Protein AF-A0A7S0MFC6-F1 (afdb_monomer_lite)

InterPro domains:
  IPR000719 Protein kinase domain [PF00069] (2-152)
  IPR000719 Protein kinase domain [PS50011] (1-153)
  IPR000719 Protein kinase domain [SM00220] (2-153)
  IPR008271 Serine/threonine-protein kinase, active site [PS00108] (19-31)
  IPR010513 KEN domain [PF06479] (160-284)
  IPR010513 KEN domain [PS51392] (156-286)
  IPR011009 Protein kinase-like domain superfamily [SSF56112] (2-154)
  IPR038357 KEN domain superfamily [G3DSA:1.20.1440.180] (156-287)
  IPR045133 Serine/threonine-protein kinase/endoribonuclease IRE1/2-like [PTHR13954] (3-284)

Organism: NCBI:txid233186

Radius of gyration: 21.61 Å; chains: 1; bounding box: 57×33×57 Å

pLDDT: mean 94.34, std 6.27, range [57.56, 98.62]

Structure (mmCIF, N/CA/C/O backbone):
data_AF-A0A7S0MFC6-F1
#
_entry.id   AF-A0A7S0MFC6-F1
#
loop_
_atom_site.group_PDB
_atom_site.id
_atom_site.type_symbol
_atom_site.label_atom_id
_atom_site.label_alt_id
_atom_site.label_comp_id
_atom_site.label_asym_id
_atom_site.label_entity_id
_atom_site.label_seq_id
_atom_site.pdbx_PDB_ins_code
_atom_site.Cartn_x
_atom_site.Cartn_y
_atom_site.Cartn_z
_atom_site.occupancy
_atom_site.B_iso_or_equiv
_atom_site.auth_seq_id
_atom_site.auth_comp_id
_atom_site.auth_asym_id
_atom_site.auth_atom_id
_atom_site.pdbx_PDB_model_num
ATOM 1 N N . ARG A 1 1 ? -6.255 -3.388 -8.077 1.00 82.69 1 ARG A N 1
ATOM 2 C CA . ARG A 1 1 ? -5.435 -4.229 -7.169 1.00 82.69 1 ARG A CA 1
ATOM 3 C C . ARG A 1 1 ? -4.921 -5.501 -7.845 1.00 82.69 1 ARG A C 1
ATOM 5 O O . ARG A 1 1 ? -3.725 -5.570 -8.052 1.00 82.69 1 ARG A O 1
ATOM 12 N N . ARG A 1 2 ? -5.781 -6.437 -8.280 1.00 90.94 2 ARG A N 1
ATOM 13 C CA . ARG A 1 2 ? -5.352 -7.725 -8.877 1.00 90.94 2 ARG A CA 1
ATOM 14 C C . ARG A 1 2 ? -4.333 -7.611 -10.024 1.00 90.94 2 ARG A C 1
ATOM 16 O O . ARG A 1 2 ? -3.332 -8.303 -10.004 1.00 90.94 2 ARG A O 1
ATOM 23 N N . LEU A 1 3 ? -4.554 -6.706 -10.984 1.00 93.31 3 LEU A N 1
ATOM 24 C CA . LEU A 1 3 ? -3.601 -6.475 -12.080 1.00 93.31 3 LEU A CA 1
ATOM 25 C C . LEU A 1 3 ? -2.216 -6.042 -11.572 1.00 93.31 3 LEU A C 1
ATOM 27 O O . LEU A 1 3 ? -1.202 -6.528 -12.050 1.00 93.31 3 LEU A O 1
ATOM 31 N N . VAL A 1 4 ? -2.176 -5.139 -10.592 1.00 94.94 4 VAL A N 1
ATOM 32 C CA . VAL A 1 4 ? -0.925 -4.645 -9.997 1.00 94.94 4 VAL A CA 1
ATOM 33 C C . VAL A 1 4 ? -0.170 -5.779 -9.298 1.00 94.94 4 VAL A C 1
ATOM 35 O O . VAL A 1 4 ? 1.039 -5.901 -9.462 1.00 94.94 4 VAL A O 1
ATOM 38 N N . GLU A 1 5 ? -0.894 -6.641 -8.586 1.00 95.75 5 GLU A N 1
ATOM 39 C CA . GLU A 1 5 ? -0.345 -7.828 -7.923 1.00 95.75 5 GLU A CA 1
ATOM 40 C C . GLU A 1 5 ? 0.210 -8.848 -8.931 1.00 95.75 5 GLU A C 1
ATOM 42 O O . GLU A 1 5 ? 1.326 -9.331 -8.762 1.00 95.75 5 GLU A O 1
ATOM 47 N N . ASP A 1 6 ? -0.513 -9.105 -10.028 1.00 96.94 6 ASP A N 1
ATOM 48 C CA . ASP A 1 6 ? -0.055 -9.983 -11.113 1.00 96.94 6 ASP A CA 1
ATOM 49 C C . ASP A 1 6 ? 1.260 -9.486 -11.736 1.00 96.94 6 ASP A C 1
ATOM 51 O O . ASP A 1 6 ? 2.184 -10.271 -11.956 1.00 96.94 6 ASP A O 1
ATOM 55 N N . VAL A 1 7 ? 1.360 -8.180 -12.016 1.00 96.62 7 VAL A N 1
ATOM 56 C CA . VAL A 1 7 ? 2.563 -7.594 -12.624 1.00 96.62 7 VAL A CA 1
ATOM 57 C C . VAL A 1 7 ? 3.729 -7.604 -11.634 1.00 96.62 7 VAL A C 1
ATOM 59 O O . VAL A 1 7 ? 4.824 -8.017 -12.008 1.00 96.62 7 VAL A O 1
ATOM 62 N N . ALA A 1 8 ? 3.509 -7.228 -10.370 1.00 97.38 8 ALA A N 1
ATOM 63 C CA . ALA A 1 8 ? 4.540 -7.305 -9.333 1.00 97.38 8 ALA A CA 1
ATOM 64 C C . ALA A 1 8 ? 5.047 -8.746 -9.142 1.00 97.38 8 ALA A C 1
ATOM 66 O O . ALA A 1 8 ? 6.256 -8.974 -9.102 1.00 97.38 8 ALA A O 1
ATOM 67 N N . GLY A 1 9 ? 4.134 -9.724 -9.127 1.00 97.94 9 GLY A N 1
ATOM 68 C CA . GLY A 1 9 ? 4.448 -11.152 -9.068 1.00 97.94 9 GLY A CA 1
ATOM 69 C C . GLY A 1 9 ? 5.261 -11.632 -10.267 1.00 97.94 9 GLY A C 1
ATOM 70 O O . GLY A 1 9 ? 6.240 -12.358 -10.102 1.00 97.94 9 GLY A O 1
ATOM 71 N N . GLY A 1 10 ? 4.914 -11.176 -11.472 1.00 98.00 10 GLY A N 1
ATOM 72 C CA . GLY A 1 10 ? 5.681 -11.462 -12.681 1.00 98.00 10 GLY A CA 1
ATOM 73 C C . GLY A 1 10 ? 7.106 -10.902 -12.626 1.00 98.00 10 GLY A C 1
ATOM 74 O O . GLY A 1 10 ? 8.053 -11.611 -12.966 1.00 98.00 10 GLY A O 1
ATOM 75 N N . VAL A 1 11 ? 7.280 -9.660 -12.159 1.00 98.31 11 VAL A N 1
ATOM 76 C CA . VAL A 1 11 ? 8.612 -9.049 -12.004 1.00 98.31 11 VAL A CA 1
ATOM 77 C C . VAL A 1 11 ? 9.426 -9.808 -10.954 1.00 98.31 11 VAL A C 1
ATOM 79 O O . VAL A 1 11 ? 10.578 -10.153 -11.210 1.00 98.31 11 VAL A O 1
ATOM 82 N N . ALA A 1 12 ? 8.822 -10.140 -9.809 1.00 97.94 12 ALA A N 1
ATOM 83 C CA . ALA A 1 12 ? 9.469 -10.933 -8.765 1.00 97.94 12 ALA A CA 1
ATOM 84 C C . ALA A 1 12 ? 9.927 -12.306 -9.286 1.00 97.94 12 ALA A C 1
ATOM 86 O O . ALA A 1 12 ? 11.050 -12.728 -9.007 1.00 97.94 12 ALA A O 1
ATOM 87 N N . PHE A 1 13 ? 9.101 -12.968 -10.101 1.00 98.00 13 PHE A N 1
ATOM 88 C CA . PHE A 1 13 ? 9.444 -14.240 -10.732 1.00 98.00 13 PHE A CA 1
ATOM 89 C C . PHE A 1 13 ? 10.646 -14.119 -11.681 1.00 98.00 13 PHE A C 1
ATOM 91 O O . PHE A 1 13 ? 11.582 -14.912 -11.587 1.00 98.00 13 PHE A O 1
ATOM 98 N N . LEU A 1 14 ? 10.678 -13.102 -12.552 1.00 97.81 14 LEU A N 1
ATOM 99 C CA . LEU A 1 14 ? 11.836 -12.850 -13.422 1.00 97.81 14 LEU A CA 1
ATOM 100 C C . LEU A 1 14 ? 13.108 -12.590 -12.606 1.00 97.81 14 LEU A C 1
ATOM 102 O O . LEU A 1 14 ? 14.164 -13.159 -12.891 1.00 97.81 14 LEU A O 1
ATOM 106 N N . HIS A 1 15 ? 13.001 -11.780 -11.551 1.00 96.88 15 HIS A N 1
ATOM 107 C CA . HIS A 1 15 ? 14.124 -11.433 -10.681 1.00 96.88 15 HIS A CA 1
ATOM 108 C C . HIS A 1 15 ? 14.704 -12.647 -9.957 1.00 96.88 15 HIS A C 1
ATOM 110 O O . HIS A 1 15 ? 15.932 -12.748 -9.865 1.00 96.88 15 HIS A O 1
ATOM 116 N N . ALA A 1 16 ? 13.848 -13.574 -9.514 1.00 95.75 16 ALA A N 1
ATOM 117 C CA . ALA A 1 16 ? 14.244 -14.846 -8.909 1.00 95.75 16 ALA A CA 1
ATOM 118 C C . ALA A 1 16 ? 15.004 -15.758 -9.890 1.00 95.75 16 ALA A C 1
ATOM 120 O O . ALA A 1 16 ? 15.910 -16.478 -9.484 1.00 95.75 16 ALA A O 1
ATOM 121 N N . LEU A 1 17 ? 14.706 -15.670 -11.191 1.00 95.38 17 LEU A N 1
ATOM 122 C CA . LEU A 1 17 ? 15.452 -16.354 -12.257 1.00 95.38 17 LEU A CA 1
ATOM 123 C C . LEU A 1 17 ? 16.733 -15.612 -12.684 1.00 95.38 17 LEU A C 1
ATOM 125 O O . LEU A 1 17 ? 17.396 -16.014 -13.642 1.00 95.38 17 LEU A O 1
ATOM 129 N N . GLY A 1 18 ? 17.079 -14.506 -12.018 1.00 94.94 18 GLY A N 1
ATOM 130 C CA . GLY A 1 18 ? 18.218 -13.667 -12.390 1.00 94.94 18 GLY A CA 1
ATOM 131 C C . GLY A 1 18 ? 18.000 -12.860 -13.672 1.00 94.94 18 GLY A C 1
ATOM 132 O O . GLY A 1 18 ? 18.970 -12.411 -14.276 1.00 94.94 18 GLY A O 1
ATOM 133 N N . ILE A 1 19 ? 16.751 -12.669 -14.102 1.00 95.75 19 ILE A N 1
ATOM 134 C CA . ILE A 1 19 ? 16.395 -11.943 -15.324 1.00 95.75 19 ILE A CA 1
ATOM 135 C C . ILE A 1 19 ? 15.919 -10.534 -14.959 1.00 95.75 19 ILE A C 1
ATOM 137 O O . ILE A 1 19 ? 15.010 -10.372 -14.151 1.00 95.75 19 ILE A O 1
ATOM 141 N N . VAL A 1 20 ? 16.517 -9.515 -15.578 1.00 96.38 20 VAL A N 1
ATOM 142 C CA . VAL A 1 20 ? 16.057 -8.117 -15.538 1.00 96.38 20 VAL A CA 1
ATOM 143 C C . VAL A 1 20 ? 15.352 -7.811 -16.853 1.00 96.38 20 VAL A C 1
ATOM 145 O O . VAL A 1 20 ? 15.935 -8.030 -17.916 1.00 96.38 20 VAL A O 1
ATOM 148 N N . HIS A 1 21 ? 14.125 -7.300 -16.801 1.00 96.88 21 HIS A N 1
ATOM 149 C CA . HIS A 1 21 ? 13.315 -7.067 -17.995 1.00 96.88 21 HIS A CA 1
ATOM 150 C C . HIS A 1 21 ? 13.751 -5.827 -18.782 1.00 96.88 21 HIS A C 1
ATOM 152 O O . HIS A 1 21 ? 13.835 -5.867 -20.008 1.00 96.88 21 HIS A O 1
ATOM 158 N N . ARG A 1 22 ? 14.037 -4.724 -18.081 1.00 95.00 22 ARG A N 1
ATOM 159 C CA . ARG A 1 22 ? 14.515 -3.427 -18.604 1.00 95.00 22 ARG A CA 1
ATOM 160 C C . ARG A 1 22 ? 13.556 -2.656 -19.522 1.00 95.00 22 ARG A C 1
ATOM 162 O O . ARG A 1 22 ? 13.935 -1.609 -20.037 1.00 95.00 22 ARG A O 1
ATOM 169 N N . ASP A 1 23 ? 12.330 -3.134 -19.724 1.00 96.44 23 ASP A N 1
ATOM 170 C CA . ASP A 1 23 ? 11.313 -2.450 -20.543 1.00 96.44 23 ASP A CA 1
ATOM 171 C C . ASP A 1 23 ? 9.890 -2.721 -20.029 1.00 96.44 23 ASP A C 1
ATOM 173 O O . ASP A 1 23 ? 8.952 -2.961 -20.790 1.00 96.44 23 ASP A O 1
ATOM 177 N N . ILE A 1 24 ? 9.733 -2.709 -18.703 1.00 98.12 24 ILE A N 1
ATOM 178 C CA . ILE A 1 24 ? 8.417 -2.764 -18.063 1.00 98.12 24 ILE A CA 1
ATOM 179 C C . ILE A 1 24 ? 7.664 -1.468 -18.390 1.00 98.12 24 ILE A C 1
ATOM 181 O O . ILE A 1 24 ? 8.083 -0.371 -18.029 1.00 98.12 24 ILE A O 1
ATOM 185 N N . LYS A 1 25 ? 6.546 -1.598 -19.103 1.00 97.81 25 LYS A N 1
ATOM 186 C CA . LYS A 1 25 ? 5.666 -0.498 -19.520 1.00 97.81 25 LYS A CA 1
ATOM 187 C C . LYS A 1 25 ? 4.281 -1.058 -19.864 1.00 97.81 25 LYS A C 1
ATOM 189 O O . LYS A 1 25 ? 4.190 -2.250 -20.154 1.00 97.81 25 LYS A O 1
ATOM 194 N N . PRO A 1 26 ? 3.216 -0.238 -19.931 1.00 97.62 26 PRO A N 1
ATOM 195 C CA . PRO A 1 26 ? 1.861 -0.734 -20.175 1.00 97.62 26 PRO A CA 1
ATOM 196 C C . PRO A 1 26 ? 1.721 -1.558 -21.459 1.00 97.62 26 PRO A C 1
ATOM 198 O O . PRO A 1 26 ? 1.044 -2.575 -21.446 1.00 97.62 26 PRO A O 1
ATOM 201 N N . ALA A 1 27 ? 2.412 -1.177 -22.540 1.00 97.44 27 ALA A N 1
ATOM 202 C CA . ALA A 1 27 ? 2.371 -1.907 -23.811 1.00 97.44 27 ALA A CA 1
ATOM 203 C C . ALA A 1 27 ? 2.924 -3.346 -23.726 1.00 97.44 27 ALA A C 1
ATOM 205 O O . ALA A 1 27 ? 2.563 -4.174 -24.554 1.00 97.44 27 ALA A O 1
ATOM 206 N N . ASN A 1 28 ? 3.752 -3.643 -22.719 1.00 98.19 28 ASN A N 1
ATOM 207 C CA . ASN A 1 28 ? 4.352 -4.962 -22.505 1.00 98.19 28 ASN A CA 1
ATOM 208 C C . ASN A 1 28 ? 3.612 -5.772 -21.423 1.00 98.19 28 ASN A C 1
ATOM 210 O O . ASN A 1 28 ? 4.031 -6.883 -21.093 1.00 98.19 28 ASN A O 1
ATOM 214 N N . ILE A 1 29 ? 2.507 -5.242 -20.882 1.00 97.88 29 ILE A N 1
ATOM 215 C CA . ILE A 1 29 ? 1.620 -5.937 -19.945 1.00 97.88 29 ILE A CA 1
ATOM 216 C C . ILE A 1 29 ? 0.362 -6.373 -20.695 1.00 97.88 29 ILE A C 1
ATOM 218 O O . ILE A 1 29 ? -0.531 -5.576 -20.974 1.00 97.88 29 ILE A O 1
ATOM 222 N N . LEU A 1 30 ? 0.283 -7.662 -21.004 1.00 97.31 30 LEU A N 1
ATOM 223 C CA . LEU A 1 30 ? -0.862 -8.264 -21.673 1.00 97.31 30 LEU A CA 1
ATOM 224 C C . LEU A 1 30 ? -1.956 -8.610 -20.664 1.00 97.31 30 LEU A C 1
ATOM 226 O O . LEU A 1 30 ? -1.674 -9.025 -19.538 1.00 97.31 30 LEU A O 1
ATOM 230 N N . LEU A 1 31 ? -3.211 -8.493 -21.094 1.00 96.25 31 LEU A N 1
ATOM 231 C CA . LEU A 1 31 ? -4.374 -8.921 -20.323 1.00 96.25 31 LEU A CA 1
ATOM 232 C C . LEU A 1 31 ? -4.933 -10.215 -20.908 1.00 96.25 31 LEU A C 1
ATOM 234 O O . LEU A 1 31 ? -5.202 -10.303 -22.105 1.00 96.25 31 LEU A O 1
ATOM 238 N N . THR A 1 32 ? -5.123 -11.229 -20.066 1.00 94.88 32 THR A N 1
ATOM 239 C CA . THR A 1 32 ? -5.846 -12.437 -20.478 1.00 94.88 32 THR A CA 1
ATOM 240 C C . THR A 1 32 ? -7.354 -12.183 -20.512 1.00 94.88 32 THR A C 1
ATOM 242 O O . THR A 1 32 ? -7.850 -11.254 -19.874 1.00 94.88 32 THR A O 1
ATOM 245 N N . ALA A 1 33 ? -8.110 -13.066 -21.174 1.00 93.38 33 ALA A N 1
ATOM 246 C CA . ALA A 1 33 ? -9.577 -13.022 -21.177 1.00 93.38 33 ALA A CA 1
ATOM 247 C C . ALA A 1 33 ? -10.193 -13.070 -19.761 1.00 93.38 33 ALA A C 1
ATOM 249 O O . ALA A 1 33 ? -11.296 -12.587 -19.540 1.00 93.38 33 ALA A O 1
ATOM 250 N N . GLN A 1 34 ? -9.467 -13.622 -18.785 1.00 91.69 34 GLN A N 1
ATOM 251 C CA . GLN A 1 34 ? -9.860 -13.684 -17.373 1.00 91.69 34 GLN A CA 1
ATOM 252 C C . GLN A 1 34 ? -9.422 -12.446 -1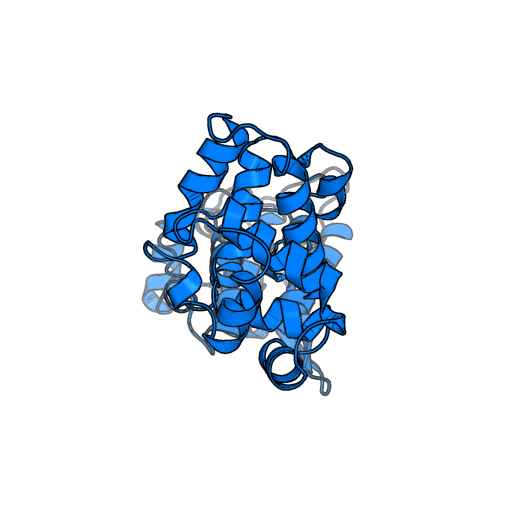6.565 1.00 91.69 34 GLN A C 1
ATOM 254 O O . GLN A 1 34 ? -9.475 -12.467 -15.334 1.00 91.69 34 GLN A O 1
ATOM 259 N N . GLY A 1 35 ? -8.932 -11.392 -17.226 1.00 88.75 35 GLY A N 1
ATOM 260 C CA . GLY A 1 35 ? -8.486 -10.154 -16.586 1.00 88.75 35 GLY A CA 1
ATOM 261 C C . GLY A 1 35 ? -7.191 -10.291 -15.779 1.00 88.75 35 GLY A C 1
ATOM 262 O O . GLY A 1 35 ? -7.004 -9.555 -14.811 1.00 88.75 35 GLY A O 1
ATOM 263 N N . ARG A 1 36 ? -6.317 -11.249 -16.129 1.00 94.06 36 ARG A N 1
ATOM 264 C CA . ARG A 1 36 ? -4.995 -11.419 -15.499 1.00 94.06 36 ARG A CA 1
ATOM 265 C C . ARG A 1 36 ? -3.926 -10.640 -16.251 1.00 94.06 36 ARG A C 1
ATOM 267 O O . ARG A 1 36 ? -3.920 -10.667 -17.479 1.00 94.06 36 ARG A O 1
ATOM 274 N N . GLY A 1 37 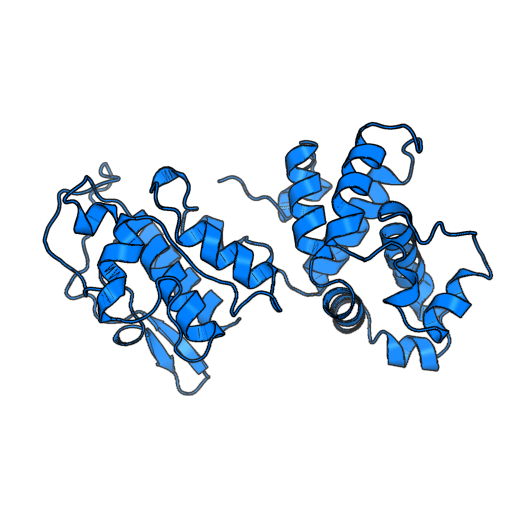? -3.007 -10.020 -15.517 1.00 95.62 37 GLY A N 1
ATOM 275 C CA . GLY A 1 37 ? -1.820 -9.384 -16.089 1.00 95.62 37 GLY A CA 1
ATOM 276 C C . GLY A 1 37 ? -0.726 -10.400 -16.406 1.00 95.62 37 GLY A C 1
ATOM 277 O O . GLY A 1 37 ? -0.449 -11.287 -15.598 1.00 95.62 37 GLY A O 1
ATOM 278 N N . LYS A 1 38 ? -0.083 -10.276 -17.568 1.00 97.19 38 LYS A N 1
ATOM 279 C CA . LYS A 1 38 ? 1.103 -11.055 -17.941 1.00 97.19 38 LYS A CA 1
ATOM 280 C C . LYS A 1 38 ? 2.164 -10.158 -18.559 1.00 97.19 38 LYS A C 1
ATOM 282 O O . LYS A 1 38 ? 1.864 -9.358 -19.438 1.00 97.19 38 LYS A O 1
ATOM 287 N N . ILE A 1 39 ? 3.402 -10.322 -18.113 1.00 97.88 39 ILE A N 1
ATOM 288 C CA . ILE A 1 39 ? 4.556 -9.625 -18.682 1.00 97.88 39 ILE A CA 1
ATOM 289 C C . ILE A 1 39 ? 4.937 -10.295 -20.008 1.00 97.88 39 ILE A C 1
ATOM 291 O O . ILE A 1 39 ? 4.888 -11.522 -20.124 1.00 97.88 39 ILE A O 1
ATOM 295 N N . SER A 1 40 ? 5.282 -9.489 -21.007 1.00 97.06 40 SER A N 1
ATOM 296 C CA . SER A 1 40 ? 5.662 -9.910 -22.357 1.00 97.06 40 SER A CA 1
ATOM 297 C C . SER A 1 40 ? 6.842 -9.086 -22.878 1.00 97.06 40 SER A C 1
ATOM 299 O O . SER A 1 40 ? 7.268 -8.153 -22.214 1.00 97.06 40 SER A O 1
ATOM 301 N N . ASP A 1 41 ? 7.319 -9.405 -24.084 1.00 94.31 41 ASP A N 1
ATOM 302 C CA . ASP A 1 41 ? 8.446 -8.739 -24.751 1.00 94.31 41 ASP A CA 1
ATOM 303 C C . ASP A 1 41 ? 9.783 -8.872 -24.002 1.00 94.31 41 ASP A C 1
ATOM 305 O O . ASP A 1 41 ? 10.318 -7.955 -23.378 1.00 94.31 41 ASP A O 1
ATOM 309 N N . MET A 1 42 ? 10.366 -10.064 -24.130 1.00 92.69 42 MET A N 1
ATOM 310 C CA . MET A 1 42 ? 11.657 -10.399 -23.535 1.00 92.69 42 MET A CA 1
ATOM 311 C C . MET A 1 42 ? 12.853 -9.913 -24.377 1.00 92.69 42 MET A C 1
ATOM 313 O O . MET A 1 42 ? 13.993 -10.236 -24.042 1.00 92.69 42 MET A O 1
ATOM 317 N N . GLY A 1 43 ? 12.633 -9.155 -25.462 1.00 91.25 43 GLY A N 1
ATOM 318 C CA . GLY A 1 43 ? 13.683 -8.780 -26.422 1.00 91.25 43 GLY A CA 1
ATOM 319 C C . GLY A 1 43 ? 14.789 -7.908 -25.824 1.00 91.25 43 GLY A C 1
ATOM 320 O O . GLY A 1 43 ? 15.932 -7.940 -26.277 1.00 91.25 43 GLY A O 1
ATOM 321 N N . LEU A 1 44 ? 14.468 -7.171 -24.759 1.00 89.06 44 LEU A N 1
ATOM 322 C CA . LEU A 1 44 ? 15.416 -6.346 -24.014 1.00 89.06 44 LEU A CA 1
ATOM 323 C C . LEU A 1 44 ? 15.844 -6.969 -22.684 1.00 89.06 44 LEU A C 1
ATOM 325 O O . LEU A 1 44 ? 16.580 -6.318 -21.945 1.00 89.06 44 LEU A O 1
ATOM 329 N N . CYS A 1 45 ? 15.447 -8.201 -22.368 1.00 93.19 45 CYS A N 1
ATOM 330 C CA . CYS A 1 45 ? 15.828 -8.828 -21.107 1.00 93.19 45 CYS A CA 1
ATOM 331 C C . CYS A 1 45 ? 17.341 -9.063 -21.010 1.00 93.19 45 CYS A C 1
ATOM 333 O O . CYS A 1 45 ? 18.021 -9.343 -21.996 1.00 93.19 45 CYS A O 1
ATOM 335 N N . LYS A 1 46 ? 17.871 -8.997 -19.788 1.00 91.25 46 LYS A N 1
ATOM 336 C CA . LYS A 1 46 ? 19.259 -9.352 -19.476 1.00 91.25 46 LYS A CA 1
ATOM 337 C C . LYS A 1 46 ? 19.284 -10.363 -18.339 1.00 91.25 46 LYS A C 1
ATOM 339 O O . LYS A 1 46 ? 18.762 -10.091 -17.261 1.00 91.25 46 LYS A O 1
ATOM 344 N N . ARG A 1 47 ? 19.911 -11.518 -18.573 1.00 91.38 47 ARG A N 1
ATOM 345 C CA . ARG A 1 47 ? 20.198 -12.499 -17.520 1.00 91.38 47 ARG A CA 1
ATOM 346 C C . ARG A 1 47 ? 21.503 -12.118 -16.829 1.00 91.38 47 ARG A C 1
ATOM 348 O O . ARG A 1 47 ? 22.518 -11.946 -17.501 1.00 91.38 47 ARG A O 1
ATOM 355 N N . LEU A 1 48 ? 21.463 -11.967 -15.514 1.00 88.38 48 LEU A N 1
ATOM 356 C CA . LEU A 1 48 ? 22.641 -11.739 -14.685 1.00 88.38 48 LEU A CA 1
ATOM 357 C C . LEU A 1 48 ? 23.320 -13.082 -14.397 1.00 88.38 48 LEU A C 1
ATOM 359 O O . LEU A 1 48 ? 22.640 -14.092 -14.204 1.00 88.38 48 LEU A O 1
ATOM 363 N N . ALA A 1 49 ? 24.653 -13.100 -14.389 1.00 85.69 49 ALA A N 1
ATOM 364 C CA . ALA A 1 49 ? 25.397 -14.249 -13.882 1.00 85.69 49 ALA A CA 1
ATOM 365 C C . ALA A 1 49 ? 25.133 -14.432 -12.375 1.00 85.69 49 ALA A C 1
ATOM 367 O O . ALA A 1 49 ? 24.695 -13.498 -11.701 1.00 85.69 49 ALA A O 1
ATOM 368 N N . ALA A 1 50 ? 25.373 -15.634 -11.844 1.00 79.25 50 ALA A N 1
ATOM 369 C CA . ALA A 1 50 ? 25.044 -15.968 -10.453 1.00 79.25 50 ALA A CA 1
ATOM 370 C C . ALA A 1 50 ? 25.756 -15.065 -9.423 1.00 79.25 50 ALA A C 1
ATOM 372 O O . ALA A 1 50 ? 25.211 -14.794 -8.358 1.00 79.25 50 ALA A O 1
ATOM 373 N N . ASP A 1 51 ? 26.941 -14.566 -9.766 1.00 83.12 51 ASP A N 1
ATOM 374 C CA . ASP A 1 51 ? 27.778 -13.658 -8.979 1.00 83.12 51 ASP A CA 1
ATOM 375 C C . ASP A 1 51 ? 27.512 -12.165 -9.263 1.00 83.12 51 ASP A C 1
ATOM 377 O O . ASP A 1 51 ? 28.069 -11.290 -8.599 1.00 83.12 51 ASP A O 1
ATOM 381 N N . GLN A 1 52 ? 26.639 -11.844 -10.224 1.00 81.56 52 GLN A N 1
ATOM 382 C CA . GLN A 1 52 ? 26.354 -10.471 -10.636 1.00 81.56 52 GLN A CA 1
ATOM 383 C C . GLN A 1 52 ? 25.016 -9.972 -10.080 1.00 81.56 52 GLN A C 1
ATOM 385 O O . GLN A 1 52 ? 23.937 -10.491 -10.368 1.00 81.56 52 GLN A O 1
ATOM 390 N N . SER A 1 53 ? 25.069 -8.873 -9.329 1.00 80.81 53 SER A N 1
ATOM 391 C CA . SER A 1 53 ? 23.885 -8.138 -8.862 1.00 80.81 53 SER A CA 1
ATOM 392 C C . SER A 1 53 ? 23.556 -6.911 -9.719 1.00 80.81 53 SER A C 1
ATOM 394 O O . SER A 1 53 ? 22.510 -6.289 -9.535 1.00 80.81 53 SER A O 1
ATOM 396 N N . SER A 1 54 ? 24.425 -6.569 -10.671 1.00 83.75 54 SER A N 1
ATOM 397 C CA . SER A 1 54 ? 24.379 -5.328 -11.443 1.00 83.75 54 SER A CA 1
ATOM 398 C C . SER A 1 54 ? 24.877 -5.518 -12.870 1.00 83.75 54 SER A C 1
ATOM 400 O O . SER A 1 54 ? 25.570 -6.492 -13.152 1.00 83.75 54 SER A O 1
ATOM 402 N N . PHE A 1 55 ? 24.636 -4.535 -13.731 1.00 81.62 55 PHE A N 1
ATOM 403 C CA . PHE A 1 55 ? 25.131 -4.524 -15.099 1.00 81.62 55 PHE A CA 1
ATOM 404 C C . PHE A 1 55 ? 25.432 -3.109 -15.606 1.00 81.62 55 PHE A C 1
ATOM 406 O O . PHE A 1 55 ? 24.793 -2.144 -15.181 1.00 81.62 55 PHE A O 1
ATOM 413 N N . ASP A 1 56 ? 26.356 -3.023 -16.565 1.00 77.62 56 ASP A N 1
ATOM 414 C CA . ASP A 1 56 ? 26.673 -1.780 -17.271 1.00 77.62 56 ASP A CA 1
ATOM 415 C C . ASP A 1 56 ? 25.593 -1.413 -18.290 1.00 77.62 56 ASP A C 1
ATOM 417 O O . ASP A 1 56 ? 24.916 -2.278 -18.870 1.00 77.62 56 ASP A O 1
ATOM 421 N N . THR A 1 57 ? 25.421 -0.108 -18.472 1.00 66.19 57 THR A N 1
ATOM 422 C CA . THR A 1 57 ? 24.337 0.514 -19.222 1.00 66.19 57 THR A CA 1
ATOM 423 C C . THR A 1 57 ? 24.411 0.185 -20.709 1.00 66.19 57 THR A C 1
ATOM 425 O O . THR A 1 57 ? 25.332 0.561 -21.424 1.00 66.19 57 THR A O 1
ATOM 428 N N . ALA A 1 58 ? 23.372 -0.493 -21.196 1.00 61.31 58 ALA A N 1
ATOM 429 C CA . ALA A 1 58 ? 22.963 -0.394 -22.589 1.00 61.31 58 ALA A CA 1
ATOM 430 C C . ALA A 1 58 ? 21.791 0.590 -22.635 1.00 61.31 58 ALA A C 1
ATOM 432 O O . ALA A 1 58 ? 20.929 0.536 -21.754 1.00 61.31 58 ALA A O 1
ATOM 433 N N . SER A 1 59 ? 21.741 1.457 -23.646 1.00 67.81 59 SER A N 1
ATOM 434 C CA . SER A 1 59 ? 20.626 2.364 -23.946 1.00 67.81 59 SER A CA 1
ATOM 435 C C . SER A 1 59 ? 19.367 1.578 -24.351 1.00 67.81 59 SER A C 1
ATOM 437 O O . SER A 1 59 ? 18.933 1.589 -25.497 1.00 67.81 59 SER A O 1
ATOM 439 N N . ALA A 1 60 ? 18.794 0.850 -23.396 1.00 78.50 60 ALA A N 1
ATOM 440 C CA . ALA A 1 60 ? 17.622 0.005 -23.557 1.00 78.50 60 ALA A CA 1
ATOM 441 C C . ALA A 1 60 ? 16.426 0.581 -22.789 1.00 78.50 60 ALA A C 1
ATOM 443 O O . ALA A 1 60 ? 16.578 1.310 -21.806 1.00 78.50 60 ALA A O 1
ATOM 444 N N . GLY A 1 61 ? 15.231 0.212 -23.242 1.00 87.31 61 GLY A N 1
ATOM 445 C CA . GLY A 1 61 ? 13.970 0.591 -22.621 1.00 87.31 61 GLY A CA 1
ATOM 446 C C . GLY A 1 61 ? 13.343 1.849 -23.219 1.00 87.31 61 GLY A C 1
ATOM 447 O O . GLY A 1 61 ? 13.964 2.628 -23.943 1.00 87.31 61 GLY A O 1
ATOM 448 N N . THR A 1 62 ? 12.068 2.044 -22.907 1.00 92.00 62 THR A N 1
ATOM 449 C CA . THR A 1 62 ? 11.242 3.107 -23.487 1.00 92.00 62 THR A CA 1
ATOM 450 C C . THR A 1 62 ? 11.315 4.400 -22.671 1.00 92.00 62 THR A C 1
ATOM 452 O O . THR A 1 62 ? 11.085 4.393 -21.460 1.00 92.00 62 THR A O 1
ATOM 455 N N . ALA A 1 63 ? 11.574 5.535 -23.334 1.00 92.94 63 ALA A N 1
ATOM 456 C CA . ALA A 1 63 ? 11.529 6.863 -22.711 1.00 92.94 63 ALA A CA 1
ATOM 457 C C . ALA A 1 63 ? 10.224 7.081 -21.923 1.00 92.94 63 ALA A C 1
ATOM 459 O O . ALA A 1 63 ? 9.133 6.701 -22.362 1.00 92.94 63 ALA A O 1
ATOM 460 N N . GLY A 1 64 ? 10.344 7.673 -20.741 1.00 94.25 64 GLY A N 1
ATOM 461 C CA . GLY A 1 64 ? 9.262 7.868 -19.792 1.00 94.25 64 GLY A CA 1
ATOM 462 C C . GLY A 1 64 ? 9.048 6.733 -18.792 1.00 94.25 64 GLY A C 1
ATOM 463 O O . GLY A 1 64 ? 8.351 6.956 -17.812 1.00 94.25 64 GLY A O 1
ATOM 464 N N . TRP A 1 65 ? 9.614 5.546 -19.020 1.00 97.25 65 TRP A N 1
ATOM 465 C CA . TRP A 1 65 ? 9.465 4.376 -18.134 1.00 97.25 65 TRP A CA 1
ATOM 466 C C . TRP A 1 65 ? 10.795 3.904 -17.541 1.00 97.25 65 TRP A C 1
ATOM 468 O O . TRP A 1 65 ? 10.822 3.050 -16.658 1.00 97.25 65 TRP A O 1
ATOM 478 N N . ARG A 1 66 ? 11.908 4.460 -18.029 1.00 96.06 66 ARG A N 1
ATOM 479 C CA . ARG A 1 66 ? 13.258 4.151 -17.558 1.00 96.06 66 ARG A CA 1
ATOM 480 C C . ARG A 1 66 ? 13.495 4.767 -16.182 1.00 96.06 66 ARG A C 1
ATOM 482 O O . ARG A 1 66 ? 13.123 5.912 -15.939 1.00 96.06 66 ARG A O 1
ATOM 489 N N . ALA A 1 67 ? 14.160 4.011 -15.316 1.00 96.31 67 ALA A N 1
ATOM 490 C CA . ALA A 1 67 ? 14.620 4.495 -14.022 1.00 96.31 67 ALA A CA 1
ATOM 491 C C . ALA A 1 67 ? 15.675 5.616 -14.168 1.00 96.31 67 ALA A C 1
ATOM 493 O O . ALA A 1 67 ? 16.366 5.655 -15.191 1.00 96.31 67 ALA A O 1
ATOM 494 N N . PRO A 1 68 ? 15.838 6.507 -13.169 1.00 95.62 68 PRO A N 1
ATOM 495 C CA . PRO A 1 68 ? 16.811 7.601 -13.212 1.00 95.62 68 PRO A CA 1
ATOM 496 C C . PRO A 1 68 ? 18.230 7.146 -13.570 1.00 95.62 68 PRO A C 1
ATOM 498 O O . PRO A 1 68 ? 18.858 7.736 -14.443 1.00 95.62 68 PRO A O 1
ATOM 501 N N . GLU A 1 69 ? 18.704 6.056 -12.971 1.00 94.69 69 GLU A N 1
ATOM 502 C CA . GLU A 1 69 ? 20.041 5.503 -13.202 1.00 94.69 69 GLU A CA 1
ATOM 503 C C . GLU A 1 69 ? 20.253 5.036 -14.657 1.00 94.69 69 GLU A C 1
ATOM 505 O O . GLU A 1 69 ? 21.348 5.174 -15.198 1.00 94.69 69 GLU A O 1
ATOM 510 N N . LEU A 1 70 ? 19.197 4.576 -15.347 1.00 92.44 70 LEU A N 1
ATOM 511 C CA . LEU A 1 70 ? 19.255 4.241 -16.777 1.00 92.44 70 LEU A CA 1
ATOM 512 C C . LEU A 1 70 ? 19.352 5.494 -17.654 1.00 92.44 70 LEU A C 1
ATOM 514 O O . LEU A 1 70 ? 19.985 5.457 -18.707 1.00 92.44 70 LEU A O 1
ATOM 518 N N . LEU A 1 71 ? 18.705 6.590 -17.246 1.00 92.12 71 LEU A N 1
ATOM 519 C CA . LEU A 1 71 ? 18.756 7.873 -17.956 1.00 92.12 71 LEU A CA 1
ATOM 520 C C . LEU A 1 71 ? 20.111 8.565 -17.782 1.00 92.12 71 LEU A C 1
ATOM 522 O O . LEU A 1 71 ? 20.572 9.240 -18.699 1.00 92.12 71 LEU A O 1
ATOM 526 N N . LEU A 1 72 ? 20.733 8.384 -16.617 1.00 90.94 72 LEU A N 1
ATOM 527 C CA . LEU A 1 72 ? 22.002 9.004 -16.237 1.00 90.94 72 LEU A CA 1
ATOM 528 C C . LEU A 1 72 ? 23.233 8.174 -16.629 1.00 90.94 72 LEU A C 1
ATOM 530 O O . LEU A 1 72 ? 24.356 8.637 -16.460 1.00 90.94 72 LEU A O 1
ATOM 534 N N . GLY A 1 73 ? 23.045 6.966 -17.169 1.00 87.94 73 GLY A N 1
ATOM 535 C CA . GLY A 1 73 ? 24.159 6.097 -17.550 1.00 87.94 73 GLY A CA 1
ATOM 536 C C . GLY A 1 73 ? 24.856 5.428 -16.358 1.00 87.94 73 GLY A C 1
ATOM 537 O O . GLY A 1 73 ? 25.973 4.941 -16.506 1.00 87.94 73 GLY A O 1
ATOM 538 N N . GLU A 1 74 ? 24.213 5.388 -15.192 1.00 89.56 74 GLU A N 1
ATOM 539 C CA . GLU A 1 74 ? 24.755 4.847 -13.944 1.00 89.56 74 GLU A CA 1
ATOM 540 C C . GLU A 1 74 ? 24.629 3.312 -13.869 1.00 89.56 74 GLU A C 1
ATOM 542 O O . GLU A 1 74 ? 23.924 2.666 -14.648 1.00 89.56 74 GLU A O 1
ATOM 547 N N . ARG A 1 75 ? 25.306 2.696 -12.891 1.00 87.94 75 ARG A N 1
ATOM 548 C CA . ARG A 1 75 ? 25.278 1.241 -12.680 1.00 87.94 75 ARG A CA 1
ATOM 549 C C . ARG A 1 75 ? 23.860 0.765 -12.354 1.00 87.94 75 ARG A C 1
ATOM 551 O O . ARG A 1 75 ? 23.260 1.193 -11.372 1.00 87.94 75 ARG A O 1
ATOM 558 N N . CYS A 1 76 ? 23.352 -0.173 -13.147 1.00 89.94 76 CYS A N 1
ATOM 559 C CA . CYS A 1 76 ? 21.973 -0.642 -13.051 1.00 89.94 76 CYS A CA 1
ATOM 560 C C . CYS A 1 76 ? 21.872 -2.005 -12.352 1.00 89.94 76 CYS A C 1
ATOM 562 O O . CYS A 1 76 ? 22.797 -2.817 -12.396 1.00 89.94 76 CYS A O 1
ATOM 564 N N . SER A 1 77 ? 20.723 -2.289 -11.738 1.00 92.31 77 SER A N 1
ATOM 565 C CA . SER A 1 77 ? 20.388 -3.602 -11.164 1.00 92.31 77 SER A CA 1
ATOM 566 C C . SER A 1 77 ? 18.915 -3.942 -11.414 1.00 92.31 77 SER A C 1
ATOM 568 O O . SER A 1 77 ? 18.223 -3.228 -12.134 1.00 92.31 77 SER A O 1
ATOM 570 N N . ARG A 1 78 ? 18.406 -5.014 -10.797 1.00 95.31 78 ARG A N 1
ATOM 571 C CA . ARG A 1 78 ? 16.978 -5.399 -10.816 1.00 95.31 78 ARG A CA 1
ATOM 572 C C . ARG A 1 78 ? 16.025 -4.253 -10.423 1.00 95.31 78 ARG A C 1
ATOM 574 O O . ARG A 1 78 ? 14.880 -4.227 -10.864 1.00 95.31 78 ARG A O 1
ATOM 581 N N . CYS A 1 79 ? 16.499 -3.284 -9.636 1.00 96.06 79 CYS A N 1
ATOM 582 C CA . CYS A 1 79 ? 15.725 -2.123 -9.180 1.00 96.06 79 CYS A CA 1
ATOM 583 C C . CYS A 1 79 ? 15.183 -1.227 -10.313 1.00 96.06 79 CYS A C 1
ATOM 585 O O . CYS A 1 79 ? 14.243 -0.464 -10.072 1.00 96.06 79 CYS A O 1
ATOM 587 N N . VAL A 1 80 ? 15.725 -1.323 -11.536 1.00 96.88 80 VAL A N 1
ATOM 588 C CA . VAL A 1 80 ? 15.205 -0.575 -12.692 1.00 96.88 80 VAL A CA 1
ATOM 589 C C . VAL A 1 80 ? 13.790 -1.031 -13.054 1.00 96.88 80 VAL A C 1
ATOM 591 O O . VAL A 1 80 ? 12.935 -0.203 -13.360 1.00 96.88 80 VAL A O 1
ATOM 594 N N . ASP A 1 81 ? 13.514 -2.336 -12.942 1.00 98.12 81 ASP A N 1
ATOM 595 C CA . ASP A 1 81 ? 12.181 -2.893 -13.186 1.00 98.12 81 ASP A CA 1
ATOM 596 C C . ASP A 1 81 ? 11.214 -2.519 -12.061 1.00 98.12 81 ASP A C 1
ATOM 598 O O . ASP A 1 81 ? 10.029 -2.342 -12.314 1.00 98.12 81 ASP A O 1
ATOM 602 N N . VAL A 1 82 ? 11.712 -2.373 -10.828 1.00 98.44 82 VAL A N 1
ATOM 603 C CA . VAL A 1 82 ? 10.910 -1.956 -9.665 1.00 98.44 82 VAL A CA 1
ATOM 604 C C . VAL A 1 82 ? 10.418 -0.517 -9.841 1.00 98.44 82 VAL A C 1
ATOM 606 O O . VAL A 1 82 ? 9.242 -0.232 -9.630 1.00 98.44 82 VAL A O 1
ATOM 609 N N . PHE A 1 83 ? 11.285 0.380 -10.314 1.00 98.56 83 PHE A N 1
ATOM 610 C CA . PHE A 1 83 ? 10.892 1.750 -10.645 1.00 98.56 83 PHE A CA 1
ATOM 611 C C . PHE A 1 83 ? 9.831 1.791 -11.750 1.00 98.56 83 PHE A C 1
ATOM 613 O O . PHE A 1 83 ? 8.795 2.452 -11.623 1.00 98.56 83 PHE A O 1
ATOM 620 N N . ALA A 1 84 ? 10.075 1.053 -12.833 1.00 98.44 84 ALA A N 1
ATOM 621 C CA . ALA A 1 84 ? 9.155 0.971 -13.957 1.00 98.44 84 ALA A CA 1
ATOM 622 C C . ALA A 1 84 ? 7.806 0.344 -13.547 1.00 98.44 84 ALA A C 1
ATOM 624 O O . ALA A 1 84 ? 6.749 0.836 -13.949 1.00 98.44 84 ALA A O 1
ATOM 625 N N . LEU A 1 85 ? 7.827 -0.670 -12.674 1.00 98.50 85 LEU A N 1
ATOM 626 C CA . LEU A 1 85 ? 6.646 -1.248 -12.033 1.00 98.50 85 LEU A CA 1
ATOM 627 C C . LEU A 1 85 ? 5.852 -0.177 -11.281 1.00 98.50 85 LEU A C 1
ATOM 629 O O . LEU A 1 85 ? 4.653 -0.068 -11.509 1.00 98.50 85 LEU A O 1
ATOM 633 N N . GLY A 1 86 ? 6.492 0.658 -10.456 1.00 98.44 86 GLY A N 1
ATOM 634 C CA . GLY A 1 86 ? 5.819 1.759 -9.753 1.00 98.44 86 GLY A CA 1
ATOM 635 C C . GLY A 1 86 ? 5.085 2.718 -10.698 1.00 98.44 86 GLY A C 1
ATOM 636 O O . GLY A 1 86 ? 3.923 3.065 -10.469 1.00 98.44 86 GLY A O 1
ATOM 637 N N . CYS A 1 87 ? 5.717 3.066 -11.822 1.00 98.62 87 CYS A N 1
ATOM 638 C CA . CYS A 1 87 ? 5.099 3.884 -12.868 1.00 98.62 87 CYS A CA 1
ATOM 639 C C . CYS A 1 87 ? 3.889 3.185 -13.518 1.00 98.62 87 CYS A C 1
ATOM 641 O O . CYS A 1 87 ? 2.845 3.811 -13.721 1.00 98.62 87 CYS A O 1
ATOM 643 N N . VAL A 1 88 ? 4.001 1.887 -13.825 1.00 98.38 88 VAL A N 1
ATOM 644 C CA . VAL A 1 88 ? 2.907 1.071 -14.386 1.00 98.38 88 VAL A CA 1
ATOM 645 C C . VAL A 1 88 ? 1.751 0.923 -13.395 1.00 98.38 88 VAL A C 1
ATOM 647 O O . VAL A 1 88 ? 0.590 1.021 -13.793 1.00 98.38 88 VAL A O 1
ATOM 650 N N . CYS A 1 89 ? 2.043 0.747 -12.106 1.00 98.12 89 CYS A N 1
ATOM 651 C CA . CYS A 1 89 ? 1.041 0.686 -11.047 1.00 98.12 89 CYS A CA 1
ATOM 652 C C . CYS A 1 89 ? 0.219 1.973 -11.000 1.00 98.12 89 CYS A C 1
ATOM 654 O O . CYS A 1 89 ? -1.009 1.913 -11.037 1.00 98.12 89 CYS A O 1
ATOM 656 N N . HIS A 1 90 ? 0.879 3.135 -11.000 1.00 98.44 90 HIS A N 1
ATOM 657 C CA . HIS A 1 90 ? 0.188 4.420 -11.062 1.00 98.44 90 HIS A CA 1
ATOM 658 C C . HIS A 1 90 ? -0.683 4.540 -12.319 1.00 98.44 90 HIS A C 1
ATOM 660 O O . HIS A 1 90 ? -1.849 4.925 -12.227 1.00 98.44 90 HIS A O 1
ATOM 666 N N . TYR A 1 91 ? -0.151 4.164 -13.485 1.00 98.00 91 TYR A N 1
ATOM 667 C CA . TYR A 1 91 ? -0.891 4.170 -14.750 1.00 98.00 91 TYR A CA 1
ATOM 668 C C . TYR A 1 91 ? -2.169 3.334 -14.689 1.00 98.00 91 TYR A C 1
ATOM 670 O O . TYR A 1 91 ? -3.244 3.824 -15.039 1.00 98.00 91 TYR A O 1
ATOM 678 N N . ALA A 1 92 ? -2.073 2.105 -14.186 1.00 96.62 92 ALA A N 1
ATOM 679 C CA . ALA A 1 92 ? -3.213 1.206 -14.063 1.00 96.62 92 ALA A CA 1
ATOM 680 C C . ALA A 1 92 ? -4.260 1.713 -13.056 1.00 96.62 92 ALA A C 1
ATOM 682 O O . ALA A 1 92 ? -5.456 1.586 -13.300 1.00 96.62 92 ALA A O 1
ATOM 683 N N . LEU A 1 93 ? -3.824 2.285 -11.930 1.00 96.56 93 LEU A N 1
ATOM 684 C CA . LEU A 1 93 ? -4.715 2.750 -10.861 1.00 96.56 93 LEU A CA 1
ATOM 685 C C . LEU A 1 93 ? -5.409 4.080 -11.177 1.00 96.56 93 LEU A C 1
ATOM 687 O O . LEU A 1 93 ? -6.490 4.333 -10.659 1.00 96.56 93 LEU A O 1
ATOM 691 N N . THR A 1 94 ? -4.802 4.915 -12.021 1.00 96.75 94 THR A N 1
ATOM 692 C CA . THR A 1 94 ? -5.343 6.231 -12.406 1.00 96.75 94 THR A CA 1
ATOM 693 C C . THR A 1 94 ? -6.031 6.233 -13.770 1.00 96.75 94 THR A C 1
ATOM 695 O O . THR A 1 94 ? -6.472 7.281 -14.230 1.00 96.75 94 THR A O 1
ATOM 698 N N . GLY A 1 95 ? -6.110 5.081 -14.444 1.00 95.62 95 GLY A N 1
ATOM 699 C CA . GLY A 1 95 ? -6.737 4.977 -15.764 1.00 95.62 95 GLY A CA 1
ATOM 700 C C . GLY A 1 95 ? -5.959 5.683 -16.879 1.00 95.62 95 GLY A C 1
ATOM 701 O O . GLY A 1 95 ? -6.560 6.121 -17.855 1.00 95.62 95 GLY A O 1
ATOM 702 N N . GLY A 1 96 ? -4.634 5.806 -16.749 1.00 95.94 96 GLY A N 1
ATOM 703 C CA . GLY A 1 96 ? -3.771 6.342 -17.807 1.00 95.94 96 GLY A CA 1
ATOM 704 C C . GLY A 1 96 ? -2.789 7.436 -17.379 1.00 95.94 96 GLY A C 1
ATOM 705 O O . GLY A 1 96 ? -1.899 7.802 -18.153 1.00 95.94 96 GLY A O 1
ATOM 706 N N . GLY A 1 97 ? -2.919 7.954 -16.156 1.00 97.44 97 GLY A N 1
ATOM 707 C CA . GLY A 1 97 ? -2.024 8.969 -15.605 1.00 97.44 97 GLY A CA 1
ATOM 708 C C . GLY A 1 97 ? -0.624 8.425 -15.311 1.00 97.44 97 GLY A C 1
ATOM 709 O O . GLY A 1 97 ? -0.437 7.257 -14.989 1.00 97.44 97 GLY A O 1
ATOM 710 N N . HIS A 1 98 ? 0.397 9.273 -15.371 1.00 98.38 98 HIS A N 1
ATOM 711 C CA . HIS A 1 98 ? 1.766 8.876 -15.038 1.00 98.38 98 HIS A CA 1
ATOM 712 C C . HIS A 1 98 ? 2.249 9.643 -13.813 1.00 98.38 98 HIS A C 1
ATOM 714 O O . HIS A 1 98 ? 2.087 10.858 -13.771 1.00 98.38 98 HIS A O 1
ATOM 720 N N . VAL A 1 99 ? 2.895 8.955 -12.866 1.00 98.38 99 VAL A N 1
ATOM 721 C CA . VAL A 1 99 ? 3.358 9.563 -11.604 1.00 98.38 99 VAL A CA 1
ATOM 722 C C . VAL A 1 99 ? 4.377 10.690 -11.831 1.00 98.38 99 VAL A C 1
ATOM 724 O O . VAL A 1 99 ? 4.498 11.596 -11.030 1.00 98.38 99 VAL A O 1
ATOM 727 N N . PHE A 1 100 ? 5.072 10.697 -12.969 1.00 98.44 100 PHE A N 1
ATOM 728 C CA . PHE A 1 100 ? 5.971 11.790 -13.387 1.00 98.44 100 PHE A CA 1
ATOM 729 C C . PHE A 1 100 ? 5.360 12.744 -14.434 1.00 98.44 100 PHE A C 1
ATOM 731 O O . PHE A 1 100 ? 6.081 13.419 -15.170 1.00 98.44 100 PHE A O 1
ATOM 738 N N . GLY A 1 101 ? 4.031 12.786 -14.544 1.00 96.62 101 GLY A N 1
ATOM 739 C CA . GLY A 1 101 ? 3.308 13.755 -15.367 1.00 96.62 101 GLY A CA 1
ATOM 740 C C . GLY A 1 101 ? 3.341 13.500 -16.889 1.00 96.62 101 GLY A C 1
ATOM 741 O O . GLY A 1 101 ? 3.508 12.359 -17.354 1.00 96.62 101 GLY A O 1
ATOM 742 N N . PRO A 1 102 ? 3.118 14.553 -17.702 1.00 95.69 102 PRO A N 1
ATOM 743 C CA . PRO A 1 102 ? 2.910 14.427 -19.142 1.00 95.69 102 PRO A CA 1
ATOM 744 C C . PRO A 1 102 ? 4.162 13.920 -19.862 1.00 95.69 102 PRO A C 1
ATOM 746 O O . PRO A 1 102 ? 5.289 14.190 -19.457 1.00 95.69 102 PRO A O 1
ATOM 749 N N . ARG A 1 103 ? 3.959 13.205 -20.978 1.00 94.12 103 ARG A N 1
ATOM 750 C CA . ARG A 1 103 ? 5.019 12.493 -21.719 1.00 94.12 103 ARG A CA 1
ATOM 751 C C . ARG A 1 103 ? 6.237 13.365 -22.047 1.00 94.12 103 ARG A C 1
ATOM 753 O O . ARG A 1 103 ? 7.352 12.876 -21.936 1.00 94.12 103 ARG A O 1
ATOM 760 N N . VAL A 1 104 ? 6.023 14.629 -22.418 1.00 94.25 104 VAL A N 1
ATOM 761 C CA . VAL A 1 104 ? 7.093 15.559 -22.830 1.00 94.25 104 VAL A CA 1
ATOM 762 C C . VAL A 1 104 ? 8.043 15.912 -21.679 1.00 94.25 104 VAL A C 1
ATOM 764 O O . VAL A 1 104 ? 9.238 16.053 -21.901 1.00 94.25 104 VAL A O 1
ATOM 767 N N . LEU A 1 105 ? 7.535 16.015 -20.448 1.00 95.19 105 LEU A N 1
ATOM 768 C CA . LEU A 1 105 ? 8.322 16.418 -19.271 1.00 95.19 105 LEU A CA 1
ATOM 769 C C . LEU A 1 105 ? 8.794 15.227 -18.430 1.00 95.19 105 LEU A C 1
ATOM 771 O O . LEU A 1 105 ? 9.495 15.397 -17.435 1.00 95.19 105 LEU A O 1
ATOM 775 N N . ARG A 1 106 ? 8.393 14.014 -18.810 1.00 95.69 106 ARG A N 1
ATOM 776 C CA . ARG A 1 106 ? 8.459 12.837 -17.950 1.00 95.69 106 ARG A CA 1
ATOM 777 C C . ARG A 1 106 ? 9.885 12.448 -17.573 1.00 95.69 106 ARG A C 1
ATOM 779 O O . ARG A 1 106 ? 10.158 12.304 -16.389 1.00 95.69 106 ARG A O 1
ATOM 786 N N . ASP A 1 107 ? 10.793 12.341 -18.544 1.00 95.88 107 ASP A N 1
ATOM 787 C CA . ASP A 1 107 ? 12.200 11.993 -18.274 1.00 95.88 107 ASP A CA 1
ATOM 788 C C . ASP A 1 107 ? 12.880 13.067 -17.404 1.00 95.88 107 ASP A C 1
ATOM 790 O O . ASP A 1 107 ? 13.619 12.736 -16.478 1.00 95.88 107 ASP A O 1
ATOM 794 N N . ALA A 1 108 ? 12.558 14.350 -17.611 1.00 96.31 108 ALA A N 1
ATOM 795 C CA . ALA A 1 108 ? 13.065 15.435 -16.770 1.00 96.31 108 ALA A CA 1
ATOM 796 C C . ALA A 1 108 ? 12.539 15.339 -15.325 1.00 96.31 108 ALA A C 1
ATOM 798 O O . ALA A 1 108 ? 13.303 15.498 -14.371 1.00 96.31 108 ALA A O 1
ATOM 799 N N . ASN A 1 109 ? 11.255 15.025 -15.141 1.00 97.62 109 ASN A N 1
ATOM 800 C CA . ASN A 1 109 ? 10.648 14.824 -13.821 1.00 97.62 109 ASN A CA 1
ATOM 801 C C . ASN A 1 109 ? 11.199 13.582 -13.104 1.00 97.62 109 ASN A C 1
ATOM 803 O O . ASN A 1 109 ? 11.390 13.614 -11.888 1.00 97.62 109 ASN A O 1
ATOM 807 N N . ILE A 1 110 ? 11.499 12.513 -13.849 1.00 97.50 110 ILE A N 1
ATOM 808 C CA . ILE A 1 110 ? 12.166 11.311 -13.330 1.00 97.50 110 ILE A CA 1
ATOM 809 C C . ILE A 1 110 ? 13.558 11.678 -12.806 1.00 97.50 110 ILE A C 1
ATOM 811 O O . ILE A 1 110 ? 13.872 11.423 -11.643 1.00 97.50 110 ILE A O 1
ATOM 815 N N . VAL A 1 111 ? 14.377 12.345 -13.627 1.00 95.06 111 VAL A N 1
ATOM 816 C CA . VAL A 1 111 ? 15.746 12.745 -13.255 1.00 95.06 111 VAL A CA 1
ATOM 817 C C . VAL A 1 111 ? 15.759 13.760 -12.112 1.00 95.06 111 VAL A C 1
ATOM 819 O O . VAL A 1 111 ? 16.664 13.739 -11.282 1.00 95.06 111 VAL A O 1
ATOM 822 N N . THR A 1 112 ? 14.765 14.642 -12.019 1.00 95.31 112 THR A N 1
ATOM 823 C CA . THR A 1 112 ? 14.651 15.623 -10.923 1.00 95.31 112 THR A CA 1
ATOM 824 C C . THR A 1 112 ? 13.903 15.092 -9.698 1.00 95.31 112 THR A C 1
ATOM 826 O O . THR A 1 112 ? 13.775 15.822 -8.720 1.00 95.31 112 THR A O 1
ATOM 829 N N . ALA A 1 113 ? 13.487 13.818 -9.711 1.00 93.56 113 ALA A N 1
ATOM 830 C CA . ALA A 1 113 ? 12.797 13.137 -8.617 1.00 93.56 113 ALA A CA 1
ATOM 831 C C . ALA A 1 113 ? 11.531 13.861 -8.133 1.00 93.56 113 ALA A C 1
ATOM 833 O O . ALA A 1 113 ? 11.350 14.089 -6.939 1.00 93.56 113 ALA A O 1
ATOM 834 N N . ARG A 1 114 ? 10.645 14.208 -9.072 1.00 93.19 114 ARG A N 1
ATOM 835 C CA . ARG A 1 114 ? 9.364 14.882 -8.801 1.00 93.19 114 ARG A CA 1
ATOM 836 C C . ARG A 1 114 ? 8.160 13.971 -9.095 1.00 93.19 114 ARG A C 1
ATOM 838 O O . ARG A 1 114 ? 7.452 14.226 -10.071 1.00 93.19 114 ARG A O 1
ATOM 845 N N . PRO A 1 115 ? 7.940 12.883 -8.329 1.00 96.75 115 PRO A N 1
ATOM 846 C CA . PRO A 1 115 ? 6.725 12.091 -8.457 1.00 96.75 115 PRO A CA 1
ATOM 847 C C . PRO A 1 115 ? 5.523 12.848 -7.870 1.00 96.75 115 PRO A C 1
ATOM 849 O O . PRO A 1 115 ? 5.613 13.443 -6.800 1.00 96.75 115 PRO A O 1
ATOM 852 N N . ASP A 1 116 ? 4.386 12.771 -8.548 1.00 97.56 116 ASP A N 1
ATOM 853 C CA . ASP A 1 116 ? 3.081 13.228 -8.088 1.00 97.56 116 ASP A CA 1
ATOM 854 C C . ASP A 1 116 ? 2.094 12.057 -8.144 1.00 97.56 116 ASP A C 1
ATOM 856 O O . ASP A 1 116 ? 1.660 11.622 -9.211 1.00 97.56 116 ASP A O 1
ATOM 860 N N . ALA A 1 117 ? 1.763 11.532 -6.965 1.00 97.25 117 ALA A N 1
ATOM 861 C CA . ALA A 1 117 ? 0.772 10.477 -6.780 1.00 97.25 117 ALA A CA 1
ATOM 862 C C . ALA A 1 117 ? -0.519 11.012 -6.136 1.00 97.25 117 ALA A C 1
ATOM 864 O O . ALA A 1 117 ? -1.268 10.245 -5.528 1.00 97.25 117 ALA A O 1
ATOM 865 N N . SER A 1 118 ? -0.790 12.321 -6.213 1.00 97.31 118 SER A N 1
ATOM 866 C CA . SER A 1 118 ? -1.987 12.953 -5.629 1.00 97.31 118 SER A CA 1
ATOM 867 C C . SER A 1 118 ? -3.296 12.370 -6.168 1.00 97.31 118 SER A C 1
ATOM 869 O O . SER A 1 118 ? -4.268 12.246 -5.424 1.00 97.31 118 SER A O 1
ATOM 871 N N . ALA A 1 119 ? -3.301 11.890 -7.416 1.00 97.25 119 ALA A N 1
ATOM 872 C CA . ALA A 1 119 ? -4.425 11.162 -8.008 1.00 97.25 119 ALA A CA 1
ATOM 873 C C . ALA A 1 119 ? -4.822 9.898 -7.214 1.00 97.25 119 ALA A C 1
ATOM 875 O O . ALA A 1 119 ? -5.961 9.442 -7.305 1.00 97.25 119 ALA A O 1
ATOM 876 N N . LEU A 1 120 ? -3.911 9.351 -6.401 1.00 96.88 120 LEU A N 1
ATOM 877 C CA . LEU A 1 120 ? -4.135 8.195 -5.532 1.00 96.88 120 LEU A CA 1
ATOM 878 C C . LEU A 1 120 ? -4.418 8.574 -4.071 1.00 96.88 120 LEU A C 1
ATOM 880 O O . LEU A 1 120 ? -4.483 7.681 -3.236 1.00 96.88 120 LEU A O 1
ATOM 884 N N . ALA A 1 121 ? -4.628 9.852 -3.730 1.00 94.38 121 ALA A N 1
ATOM 885 C CA . ALA A 1 121 ? -4.847 10.282 -2.339 1.00 94.38 121 ALA A CA 1
ATOM 886 C C . ALA A 1 121 ? -6.046 9.589 -1.655 1.00 94.38 121 ALA A C 1
ATOM 888 O O . ALA A 1 121 ? -6.050 9.390 -0.444 1.00 94.38 121 ALA A O 1
ATOM 889 N N . HIS A 1 122 ? -7.047 9.175 -2.436 1.00 91.25 122 HIS A N 1
ATOM 890 C CA . HIS A 1 122 ? -8.207 8.411 -1.967 1.00 91.25 122 HIS A CA 1
ATOM 891 C C . HIS A 1 122 ? -7.907 6.917 -1.708 1.00 91.25 122 HIS A C 1
ATOM 893 O O . HIS A 1 122 ? -8.737 6.209 -1.145 1.00 91.25 122 HIS A O 1
ATOM 899 N N . LEU A 1 123 ? -6.727 6.433 -2.111 1.00 94.31 123 LEU A N 1
ATOM 900 C CA . LEU A 1 123 ? -6.215 5.072 -1.926 1.00 94.31 123 LEU A CA 1
ATOM 901 C C . LEU A 1 123 ? -4.812 5.144 -1.303 1.00 94.31 123 LEU A C 1
ATOM 903 O O . LEU A 1 123 ? -3.821 4.860 -1.981 1.00 94.31 123 LEU A O 1
ATOM 907 N N . PRO A 1 124 ? -4.694 5.516 -0.020 1.00 95.81 124 PRO A N 1
ATOM 908 C CA . PRO A 1 124 ? -3.402 5.838 0.578 1.00 95.81 124 PRO A CA 1
ATOM 909 C C . PRO A 1 124 ? -2.440 4.640 0.565 1.00 95.81 124 PRO A C 1
ATOM 911 O O . PRO A 1 124 ? -1.263 4.816 0.267 1.00 95.81 124 PRO A O 1
ATOM 914 N N . GLU A 1 125 ? -2.931 3.408 0.759 1.00 96.38 125 GLU A N 1
ATOM 915 C CA . GLU A 1 125 ? -2.128 2.179 0.614 1.00 96.38 125 GLU A CA 1
ATOM 916 C C . GLU A 1 125 ? -1.499 2.061 -0.786 1.00 96.38 125 GLU A C 1
ATOM 918 O O . GLU A 1 125 ? -0.335 1.695 -0.929 1.00 96.38 125 GLU A O 1
ATOM 923 N N . ALA A 1 126 ? -2.250 2.399 -1.835 1.00 97.00 126 ALA A N 1
ATOM 924 C CA . ALA A 1 126 ? -1.754 2.353 -3.205 1.00 97.00 126 ALA A CA 1
ATOM 925 C C . ALA A 1 126 ? -0.797 3.512 -3.515 1.00 97.00 126 ALA A C 1
ATOM 927 O O . ALA A 1 126 ? 0.176 3.336 -4.248 1.00 97.00 126 ALA A O 1
ATOM 928 N N . GLN A 1 127 ? -1.067 4.687 -2.944 1.00 97.94 127 GLN A N 1
ATOM 929 C CA . GLN A 1 127 ? -0.196 5.851 -3.035 1.00 97.94 127 GLN A CA 1
ATOM 930 C C . GLN A 1 127 ? 1.173 5.569 -2.398 1.00 97.94 127 GLN A C 1
ATOM 932 O O . GLN A 1 127 ? 2.187 5.787 -3.060 1.00 97.94 127 GLN A O 1
ATOM 937 N N . SER A 1 128 ? 1.199 5.028 -1.171 1.00 97.62 128 SER A N 1
ATOM 938 C CA . SER A 1 128 ? 2.430 4.613 -0.475 1.00 97.62 128 SER A CA 1
ATOM 939 C C . SER A 1 128 ? 3.217 3.618 -1.317 1.00 97.62 128 SER A C 1
ATOM 941 O O . SER A 1 128 ? 4.381 3.857 -1.629 1.00 97.62 128 SER A O 1
ATOM 943 N N . PHE A 1 129 ? 2.540 2.573 -1.806 1.00 97.94 129 PHE A N 1
ATOM 944 C CA . PHE A 1 129 ? 3.158 1.549 -2.639 1.00 97.94 129 PHE A CA 1
ATOM 945 C C . PHE A 1 129 ? 3.854 2.139 -3.871 1.00 97.94 129 PHE A C 1
ATOM 947 O O . PHE A 1 129 ? 5.024 1.867 -4.120 1.00 97.94 129 PHE A O 1
ATOM 954 N N . VAL A 1 130 ? 3.161 2.986 -4.640 1.00 98.44 130 VAL A N 1
ATOM 955 C CA . VAL A 1 130 ? 3.745 3.626 -5.830 1.00 98.44 130 VAL A CA 1
ATOM 956 C C . VAL A 1 130 ? 4.966 4.467 -5.459 1.00 98.44 130 VAL A C 1
ATOM 958 O O . VAL A 1 130 ? 5.994 4.351 -6.125 1.00 98.44 130 VAL A O 1
ATOM 961 N N . LEU A 1 131 ? 4.868 5.290 -4.410 1.00 98.25 131 LEU A N 1
ATOM 962 C CA . LEU A 1 131 ? 5.942 6.193 -3.988 1.00 98.25 131 LEU A CA 1
ATOM 963 C C . LEU A 1 131 ? 7.182 5.445 -3.473 1.00 98.25 131 LEU A C 1
ATOM 965 O O . LEU A 1 131 ? 8.304 5.890 -3.717 1.00 98.25 131 LEU A O 1
ATOM 969 N N . GLU A 1 132 ? 7.013 4.296 -2.819 1.00 97.69 132 GLU A N 1
ATOM 970 C CA . GLU A 1 132 ? 8.120 3.422 -2.404 1.00 97.69 132 GLU A CA 1
ATOM 971 C C . GLU A 1 132 ? 8.852 2.793 -3.601 1.00 97.69 132 GLU A C 1
ATOM 973 O O . GLU A 1 132 ? 10.078 2.670 -3.595 1.00 97.69 132 GLU A O 1
ATOM 978 N N . LEU A 1 133 ? 8.129 2.433 -4.666 1.00 98.44 133 LEU A N 1
ATOM 979 C CA . LEU A 1 133 ? 8.731 1.829 -5.859 1.00 98.44 133 LEU A CA 1
ATOM 980 C C . LEU A 1 133 ? 9.489 2.838 -6.730 1.00 98.44 133 LEU A C 1
ATOM 982 O O . LEU A 1 133 ? 10.483 2.474 -7.358 1.00 98.44 133 LEU A O 1
ATOM 986 N N . VAL A 1 134 ? 9.048 4.099 -6.777 1.00 98.38 134 VAL A N 1
ATOM 987 C CA . VAL A 1 134 ? 9.625 5.133 -7.662 1.00 98.38 134 VAL A CA 1
ATOM 988 C C . VAL A 1 134 ? 10.665 6.028 -6.984 1.00 98.38 134 VAL A C 1
ATOM 990 O O . VAL A 1 134 ? 10.963 7.119 -7.475 1.00 98.38 134 VAL A O 1
ATOM 993 N N . GLN A 1 135 ? 11.250 5.574 -5.872 1.00 98.00 135 GLN A N 1
ATOM 994 C CA . GLN A 1 135 ? 12.333 6.289 -5.195 1.00 98.00 135 GLN A CA 1
ATOM 995 C C . GLN A 1 135 ? 13.480 6.600 -6.162 1.00 98.00 135 GLN A C 1
ATOM 997 O O . GLN A 1 135 ? 13.905 5.746 -6.946 1.00 98.00 135 GLN A O 1
ATOM 1002 N N . ARG A 1 136 ? 14.023 7.824 -6.093 1.00 95.88 136 ARG A N 1
ATOM 1003 C CA . ARG A 1 136 ? 15.155 8.231 -6.941 1.00 95.88 136 ARG A CA 1
ATOM 1004 C C . ARG A 1 136 ? 16.341 7.300 -6.730 1.00 95.88 136 ARG A C 1
ATOM 1006 O O . ARG A 1 136 ? 16.898 6.794 -7.696 1.00 95.88 136 ARG A O 1
ATOM 1013 N N . GLN A 1 137 ? 16.703 7.083 -5.468 1.00 95.81 137 GLN A N 1
ATOM 1014 C CA . GLN A 1 137 ? 17.837 6.252 -5.096 1.00 95.81 137 GLN A CA 1
ATOM 1015 C C . GLN A 1 137 ? 17.469 4.763 -5.222 1.00 95.81 137 GLN A C 1
ATOM 1017 O O . GLN A 1 137 ? 16.550 4.309 -4.539 1.00 95.81 137 GLN A O 1
ATOM 1022 N N . PRO A 1 138 ? 18.198 3.984 -6.042 1.00 95.50 138 PRO A N 1
ATOM 1023 C CA . PRO A 1 138 ? 17.922 2.566 -6.277 1.00 95.50 138 PRO A CA 1
ATOM 1024 C C . PRO A 1 138 ? 17.785 1.699 -5.023 1.00 95.50 138 PRO A C 1
ATOM 1026 O O . PRO A 1 138 ? 16.918 0.834 -4.965 1.00 95.50 138 PRO A O 1
ATOM 1029 N N . HIS A 1 139 ? 18.632 1.935 -4.020 1.00 94.62 139 HIS A N 1
ATOM 1030 C CA . HIS A 1 139 ? 18.710 1.127 -2.800 1.00 94.62 139 HIS A CA 1
ATOM 1031 C C . HIS A 1 139 ? 17.582 1.410 -1.796 1.00 94.62 139 HIS A C 1
ATOM 1033 O O . HIS A 1 139 ? 17.398 0.635 -0.863 1.00 94.62 139 HIS A O 1
ATOM 1039 N N . LEU A 1 140 ? 16.832 2.503 -1.979 1.00 95.62 140 LEU A N 1
ATOM 1040 C CA . LEU A 1 140 ? 15.640 2.798 -1.181 1.00 95.62 140 LEU A CA 1
ATOM 1041 C C . LEU A 1 140 ? 14.395 2.076 -1.709 1.00 95.62 140 LEU A C 1
ATOM 1043 O O . LEU A 1 140 ? 13.388 2.011 -1.009 1.00 95.62 140 LEU A O 1
ATOM 1047 N N . ARG A 1 141 ? 14.448 1.537 -2.934 1.00 97.00 141 ARG A N 1
ATOM 1048 C CA . ARG A 1 141 ? 13.347 0.760 -3.509 1.00 97.00 141 ARG A CA 1
ATOM 1049 C C . ARG A 1 141 ? 13.346 -0.647 -2.899 1.00 97.00 141 ARG A C 1
ATOM 1051 O O . ARG A 1 141 ? 14.417 -1.249 -2.783 1.00 97.00 141 ARG A O 1
ATOM 1058 N N . PRO A 1 142 ? 12.179 -1.219 -2.560 1.00 95.81 142 PRO A N 1
ATOM 1059 C CA . PRO A 1 142 ? 12.106 -2.617 -2.153 1.00 95.81 142 PRO A CA 1
ATOM 1060 C C . PRO A 1 142 ? 12.466 -3.543 -3.325 1.00 95.81 142 PRO A C 1
ATOM 1062 O O . PRO A 1 142 ? 12.386 -3.167 -4.496 1.00 95.81 142 PRO A O 1
ATOM 1065 N N . THR A 1 143 ? 12.823 -4.794 -3.036 1.00 96.19 143 THR A N 1
ATOM 1066 C CA . THR A 1 143 ? 12.851 -5.824 -4.085 1.00 96.19 143 THR A CA 1
ATOM 1067 C C . THR A 1 143 ? 11.426 -6.089 -4.581 1.00 96.19 143 THR A C 1
ATOM 1069 O O . THR A 1 143 ? 10.461 -5.870 -3.851 1.00 96.19 143 THR A O 1
ATOM 1072 N N . ALA A 1 144 ? 11.259 -6.601 -5.805 1.00 96.00 144 ALA A N 1
ATOM 1073 C CA . ALA A 1 144 ? 9.926 -6.949 -6.307 1.00 96.00 144 ALA A CA 1
ATOM 1074 C C . ALA A 1 144 ? 9.226 -8.012 -5.433 1.00 96.00 144 ALA A C 1
ATOM 1076 O O . ALA A 1 144 ? 8.010 -7.970 -5.271 1.00 96.00 144 ALA A O 1
ATOM 1077 N N . ALA A 1 145 ? 9.994 -8.922 -4.823 1.00 95.19 145 ALA A N 1
ATOM 1078 C CA . ALA A 1 145 ? 9.474 -9.882 -3.853 1.00 95.19 145 ALA A CA 1
ATOM 1079 C C . ALA A 1 145 ? 9.014 -9.193 -2.556 1.00 95.19 145 ALA A C 1
ATOM 1081 O O . ALA A 1 145 ? 7.888 -9.409 -2.122 1.00 95.19 145 ALA A O 1
ATOM 1082 N N . ALA A 1 146 ? 9.832 -8.304 -1.981 1.00 94.06 146 ALA A N 1
ATOM 1083 C CA . ALA A 1 146 ? 9.456 -7.541 -0.789 1.00 94.06 146 ALA A CA 1
ATOM 1084 C C . ALA A 1 146 ? 8.233 -6.640 -1.039 1.00 94.06 146 ALA A C 1
ATOM 1086 O O . ALA A 1 146 ? 7.364 -6.517 -0.180 1.00 94.06 146 ALA A O 1
ATOM 1087 N N . ALA A 1 147 ? 8.119 -6.065 -2.239 1.00 95.31 147 ALA A N 1
ATOM 1088 C CA . ALA A 1 147 ? 6.987 -5.239 -2.648 1.00 95.31 147 ALA A CA 1
ATOM 1089 C C . ALA A 1 147 ? 5.640 -5.988 -2.567 1.00 95.31 147 ALA A C 1
ATOM 1091 O O . ALA A 1 147 ? 4.627 -5.376 -2.234 1.00 95.31 147 ALA A O 1
ATOM 1092 N N . LEU A 1 148 ? 5.608 -7.307 -2.800 1.00 94.56 148 LEU A N 1
ATOM 1093 C CA . LEU A 1 148 ? 4.385 -8.120 -2.683 1.00 94.56 148 LEU A CA 1
ATOM 1094 C C . LEU A 1 148 ? 3.861 -8.240 -1.245 1.00 94.56 148 LEU A C 1
ATOM 1096 O O . LEU A 1 148 ? 2.698 -8.579 -1.048 1.00 94.56 148 LEU A O 1
ATOM 1100 N N . HIS A 1 149 ? 4.688 -7.936 -0.245 1.00 92.62 149 HIS A N 1
ATOM 1101 C CA . HIS A 1 149 ? 4.296 -7.961 1.164 1.00 92.62 149 HIS A CA 1
ATOM 1102 C C . HIS A 1 149 ? 3.764 -6.617 1.679 1.00 92.62 149 HIS A C 1
ATOM 1104 O O . HIS A 1 149 ? 3.309 -6.533 2.821 1.00 92.62 149 HIS A O 1
ATOM 1110 N N . HIS A 1 150 ? 3.777 -5.579 0.839 1.00 95.25 150 HIS A N 1
ATOM 1111 C CA . HIS A 1 150 ? 3.270 -4.256 1.182 1.00 95.25 150 HIS A CA 1
ATOM 1112 C C . HIS A 1 150 ? 1.773 -4.289 1.560 1.00 95.25 150 HIS A C 1
ATOM 1114 O O . HIS A 1 150 ? 0.985 -5.035 0.972 1.00 95.25 150 HIS A O 1
ATOM 1120 N N . VAL A 1 151 ? 1.363 -3.417 2.493 1.00 95.31 151 VAL A N 1
ATOM 1121 C CA . VAL A 1 151 ? 0.000 -3.332 3.072 1.00 95.31 151 VAL A CA 1
ATOM 1122 C C . VAL A 1 151 ? -1.111 -3.287 2.015 1.00 95.31 151 VAL A C 1
ATOM 1124 O O . VAL A 1 151 ? -2.172 -3.879 2.196 1.00 95.31 151 VAL A O 1
ATOM 1127 N N . MET A 1 152 ? -0.845 -2.661 0.864 1.00 94.62 152 MET A N 1
ATOM 1128 C CA . MET A 1 152 ? -1.747 -2.619 -0.301 1.00 94.62 152 MET A CA 1
ATOM 1129 C C . MET A 1 152 ? -2.258 -4.004 -0.740 1.00 94.62 152 MET A C 1
ATOM 1131 O O . MET A 1 152 ? -3.363 -4.105 -1.282 1.00 94.62 152 MET A O 1
ATOM 1135 N N . PHE A 1 153 ? -1.475 -5.067 -0.530 1.00 95.31 153 PHE A N 1
ATOM 1136 C CA . PHE A 1 153 ? -1.812 -6.440 -0.910 1.00 95.31 153 PHE A CA 1
ATOM 1137 C C . PHE A 1 153 ? -2.394 -7.279 0.230 1.00 95.31 153 PHE A C 1
ATOM 1139 O O . PHE A 1 153 ? -2.768 -8.429 -0.001 1.00 95.31 153 PHE A O 1
ATOM 1146 N N . TRP A 1 154 ? -2.601 -6.717 1.422 1.00 95.56 154 TRP A N 1
ATOM 1147 C CA . TRP A 1 154 ? -3.189 -7.460 2.536 1.00 95.56 154 TRP A CA 1
ATOM 1148 C C . TRP A 1 154 ? -4.674 -7.727 2.334 1.00 95.56 154 TRP A C 1
ATOM 1150 O O . TRP A 1 154 ? -5.446 -6.840 1.941 1.00 95.56 154 TRP A O 1
ATOM 1160 N N . SER A 1 155 ? -5.097 -8.966 2.577 1.00 95.56 155 SER A N 1
ATOM 1161 C CA . SER A 1 155 ? -6.517 -9.320 2.556 1.00 95.56 155 SER A CA 1
ATOM 1162 C C . SER A 1 155 ? -7.281 -8.578 3.660 1.00 95.56 155 SER A C 1
ATOM 1164 O O . SER A 1 155 ? -6.695 -8.039 4.599 1.00 95.56 155 SER A O 1
ATOM 1166 N N . GLU A 1 156 ? -8.610 -8.552 3.563 1.00 96.62 156 GLU A N 1
ATOM 1167 C CA . GLU A 1 156 ? -9.448 -7.993 4.632 1.00 96.62 156 GLU A CA 1
ATOM 1168 C C . GLU A 1 156 ? -9.270 -8.747 5.959 1.00 96.62 156 GLU A C 1
ATOM 1170 O O . GLU A 1 156 ? -9.271 -8.154 7.032 1.00 96.62 156 GLU A O 1
ATOM 1175 N N . GLU A 1 157 ? -9.054 -10.058 5.891 1.00 97.31 157 GLU A N 1
ATOM 1176 C CA . GLU A 1 157 ? -8.778 -10.881 7.065 1.00 97.31 157 GLU A CA 1
ATOM 1177 C C . GLU A 1 157 ? -7.425 -10.540 7.698 1.00 97.31 157 GLU A C 1
ATOM 1179 O O . GLU A 1 157 ? -7.348 -10.338 8.909 1.00 97.31 157 GLU A O 1
ATOM 1184 N N . GLN A 1 158 ? -6.376 -10.410 6.881 1.00 97.19 158 GLN A N 1
ATOM 1185 C CA . GLN A 1 158 ? -5.045 -10.029 7.349 1.00 97.19 158 GLN A CA 1
ATOM 1186 C C . GLN A 1 158 ? -5.047 -8.621 7.952 1.00 97.19 158 GLN A C 1
ATOM 1188 O O . GLN A 1 158 ? -4.476 -8.421 9.021 1.00 97.19 158 GLN A O 1
ATOM 1193 N N . GLY A 1 159 ? -5.730 -7.669 7.306 1.00 97.88 159 GLY A N 1
ATOM 1194 C CA . GLY A 1 159 ? -5.902 -6.314 7.826 1.00 97.88 159 GLY A CA 1
ATOM 1195 C C . GLY A 1 159 ? -6.614 -6.303 9.177 1.00 97.88 159 GLY A C 1
ATOM 1196 O O . GLY A 1 159 ? -6.125 -5.681 10.114 1.00 97.88 159 GLY A O 1
ATOM 1197 N N . LEU A 1 160 ? -7.720 -7.042 9.319 1.00 98.44 160 LEU A N 1
ATOM 1198 C CA . LEU A 1 160 ? -8.447 -7.108 10.589 1.00 98.44 160 LEU A CA 1
ATOM 1199 C C . LEU A 1 160 ? -7.616 -7.754 11.697 1.00 98.44 160 LEU A C 1
ATOM 1201 O O . LEU A 1 160 ? -7.634 -7.270 12.828 1.00 98.44 160 LEU A O 1
ATOM 1205 N N . ARG A 1 161 ? -6.888 -8.832 11.382 1.00 98.38 161 ARG A N 1
ATOM 1206 C CA . ARG A 1 161 ? -5.994 -9.489 12.340 1.00 98.38 161 ARG A CA 1
ATOM 1207 C C . ARG A 1 161 ? -4.907 -8.527 12.818 1.00 98.38 161 ARG A C 1
ATOM 1209 O O . ARG A 1 161 ? -4.742 -8.382 14.019 1.00 98.38 161 ARG A O 1
ATOM 1216 N N . PHE A 1 162 ? -4.285 -7.782 11.904 1.00 98.50 162 PHE A N 1
ATOM 1217 C CA . PHE A 1 162 ? -3.288 -6.769 12.249 1.00 98.50 162 PHE A CA 1
ATOM 1218 C C . PHE A 1 162 ? -3.839 -5.684 13.187 1.00 98.50 162 PHE A C 1
ATOM 1220 O O . PHE A 1 162 ? -3.198 -5.347 14.177 1.00 98.50 162 PHE A O 1
ATOM 1227 N N . LEU A 1 163 ? -5.048 -5.164 12.929 1.00 98.62 163 LEU A N 1
ATOM 1228 C CA . LEU A 1 163 ? -5.678 -4.181 13.823 1.00 98.62 163 LEU A CA 1
ATOM 1229 C C . LEU A 1 163 ? -5.909 -4.742 15.235 1.00 98.62 163 LEU A C 1
ATOM 1231 O O . LEU A 1 163 ? -5.737 -4.024 16.220 1.00 98.62 163 LEU A O 1
ATOM 1235 N N . ILE A 1 164 ? -6.310 -6.013 15.329 1.00 98.50 164 ILE A N 1
ATOM 1236 C CA . ILE A 1 164 ? -6.517 -6.704 16.606 1.00 98.50 164 ILE A CA 1
ATOM 1237 C C . ILE A 1 164 ? -5.183 -6.884 17.334 1.00 98.50 164 ILE A C 1
ATOM 1239 O O . ILE A 1 164 ? -5.099 -6.516 18.502 1.00 98.50 164 ILE A O 1
ATOM 1243 N N . ASP A 1 165 ? -4.145 -7.353 16.641 1.00 98.56 165 ASP A N 1
ATOM 1244 C CA . ASP A 1 165 ? -2.812 -7.558 17.214 1.00 98.56 165 ASP A CA 1
ATOM 1245 C C . ASP A 1 165 ? -2.229 -6.235 17.745 1.00 98.56 165 ASP A C 1
ATOM 1247 O O . ASP A 1 165 ? -1.745 -6.177 18.877 1.00 98.56 165 ASP A O 1
ATOM 1251 N N . CYS A 1 166 ? -2.371 -5.135 16.992 1.00 98.44 166 CYS A N 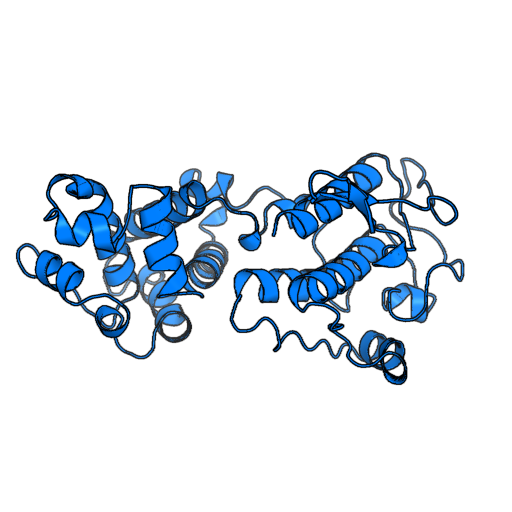1
ATOM 1252 C CA . CYS A 1 166 ? -2.020 -3.786 17.450 1.00 98.44 166 CYS A CA 1
ATOM 1253 C C . CYS A 1 166 ? -2.815 -3.369 18.695 1.00 98.44 166 CYS A C 1
ATOM 1255 O O . CYS A 1 166 ? -2.240 -2.820 19.634 1.00 98.44 166 CYS A O 1
ATOM 1257 N N . SER A 1 167 ? -4.129 -3.629 18.723 1.00 98.44 167 SER A N 1
ATOM 1258 C CA . SER A 1 167 ? -4.976 -3.318 19.880 1.00 98.44 167 SER A CA 1
ATOM 1259 C C . SER A 1 167 ? -4.548 -4.091 21.125 1.00 98.44 167 SER A C 1
ATOM 1261 O O . SER A 1 167 ? -4.515 -3.518 22.213 1.00 98.44 167 SER A O 1
ATOM 1263 N N . ASP A 1 168 ? -4.277 -5.387 20.987 1.00 98.12 168 ASP A N 1
ATOM 1264 C CA . ASP A 1 168 ? -3.929 -6.264 22.103 1.00 98.12 168 ASP A CA 1
ATOM 1265 C C . ASP A 1 168 ? -2.536 -5.951 22.644 1.00 98.12 168 ASP A C 1
ATOM 1267 O O . ASP A 1 168 ? -2.347 -5.925 23.864 1.00 98.12 168 ASP A O 1
ATOM 1271 N N . ARG A 1 169 ? -1.592 -5.610 21.758 1.00 97.62 169 ARG A N 1
ATOM 1272 C CA . ARG A 1 169 ? -0.209 -5.287 22.116 1.00 97.62 169 ARG A CA 1
ATOM 1273 C C . ARG A 1 169 ? -0.077 -4.119 23.096 1.00 97.62 169 ARG A C 1
ATOM 1275 O O . ARG A 1 169 ? 0.851 -4.126 23.903 1.00 97.62 169 ARG A O 1
ATOM 1282 N N . VAL A 1 170 ? -0.980 -3.140 23.034 1.00 96.31 170 VAL A N 1
ATOM 1283 C CA . VAL A 1 170 ? -0.959 -1.941 23.894 1.00 96.31 170 VAL A CA 1
ATOM 1284 C C . VAL A 1 170 ? -2.107 -1.900 24.906 1.00 96.31 170 VAL A C 1
ATOM 1286 O O . VAL A 1 170 ? -2.288 -0.903 25.603 1.00 96.31 170 VAL A O 1
ATOM 1289 N N . GLU A 1 171 ? -2.931 -2.949 25.012 1.00 94.56 171 GLU A N 1
ATOM 1290 C CA . GLU A 1 171 ? -4.139 -2.901 25.849 1.00 94.56 171 GLU A CA 1
ATOM 1291 C C . GLU A 1 171 ? -3.810 -2.738 27.338 1.00 94.56 171 GLU A C 1
ATOM 1293 O O . GLU A 1 171 ? -4.555 -2.059 28.046 1.00 94.56 171 GLU A O 1
ATOM 1298 N N . LYS A 1 172 ? -2.698 -3.315 27.807 1.00 93.12 172 LYS A N 1
ATOM 1299 C CA . LYS A 1 172 ? -2.256 -3.234 29.211 1.00 93.12 172 LYS A CA 1
ATOM 1300 C C . LYS A 1 172 ? -1.299 -2.078 29.497 1.00 93.12 172 LYS A C 1
ATOM 1302 O O . LYS A 1 172 ? -0.966 -1.857 30.656 1.00 93.12 172 LYS A O 1
ATOM 1307 N N . ASP A 1 173 ? -0.890 -1.339 28.473 1.00 95.31 173 ASP A N 1
ATOM 1308 C CA . ASP A 1 173 ? 0.057 -0.246 28.636 1.00 95.31 173 ASP A CA 1
ATOM 1309 C C . ASP A 1 173 ? -0.598 0.945 29.343 1.00 95.31 173 ASP A C 1
ATOM 1311 O O . ASP A 1 173 ? -1.769 1.284 29.104 1.00 95.31 173 ASP A O 1
ATOM 1315 N N . GLU A 1 174 ? 0.171 1.612 30.199 1.00 94.75 174 GLU A N 1
ATOM 1316 C CA . GLU A 1 174 ? -0.243 2.867 30.822 1.00 94.75 174 GLU A CA 1
ATOM 1317 C C . GLU A 1 174 ? -0.497 3.941 29.760 1.00 94.75 174 GLU A C 1
ATOM 1319 O O . GLU A 1 174 ? 0.143 3.968 28.711 1.00 94.75 174 GLU A O 1
ATOM 1324 N N . VAL A 1 175 ? -1.431 4.856 30.025 1.00 91.62 175 VAL A N 1
ATOM 1325 C CA . VAL A 1 175 ? -1.769 5.941 29.082 1.00 91.62 175 VAL A CA 1
ATOM 1326 C C . VAL A 1 175 ? -0.558 6.839 28.797 1.00 91.62 175 VAL A C 1
ATOM 1328 O O . VAL A 1 175 ? -0.427 7.365 27.699 1.00 91.62 175 VAL A O 1
ATOM 1331 N N . THR A 1 176 ? 0.342 6.971 29.770 1.00 92.94 176 THR A N 1
ATOM 1332 C CA . THR A 1 176 ? 1.591 7.737 29.694 1.00 92.94 176 THR A CA 1
ATOM 1333 C C . THR A 1 176 ? 2.758 6.953 29.096 1.00 92.94 176 THR A C 1
ATOM 1335 O O . THR A 1 176 ? 3.869 7.478 29.043 1.00 92.94 176 THR A O 1
ATOM 1338 N N . SER A 1 177 ? 2.556 5.700 28.668 1.00 97.12 177 SER A N 1
ATOM 1339 C CA . SER A 1 177 ? 3.642 4.906 28.093 1.00 97.12 177 SER A CA 1
ATOM 1340 C C . SER A 1 177 ? 4.112 5.500 26.763 1.00 97.12 177 SER A C 1
ATOM 1342 O O . SER A 1 177 ? 3.341 6.116 26.018 1.00 97.12 177 SER A O 1
ATOM 1344 N N . ILE A 1 178 ? 5.386 5.272 26.432 1.00 96.94 178 ILE A N 1
ATOM 1345 C CA . ILE A 1 178 ? 5.941 5.665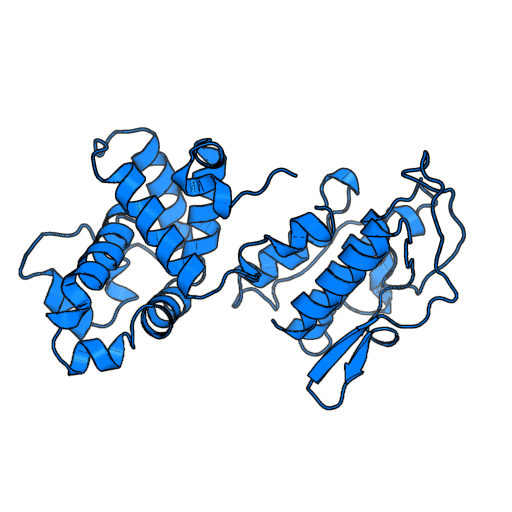 25.133 1.00 96.94 178 ILE A CA 1
ATOM 1346 C C . ILE A 1 178 ? 5.194 4.992 23.976 1.00 96.94 178 ILE A C 1
ATOM 1348 O O . ILE A 1 178 ? 4.940 5.637 22.966 1.00 96.94 178 ILE A O 1
ATOM 1352 N N . HIS A 1 179 ? 4.765 3.735 24.141 1.00 97.00 179 HIS A N 1
ATOM 1353 C CA . HIS A 1 179 ? 4.039 2.999 23.107 1.00 97.00 179 HIS A CA 1
ATOM 1354 C C . HIS A 1 179 ? 2.675 3.631 22.810 1.00 97.00 179 HIS A C 1
ATOM 1356 O O . HIS A 1 179 ? 2.305 3.765 21.645 1.00 97.00 179 HIS A O 1
ATOM 1362 N N . VAL A 1 180 ? 1.927 4.030 23.844 1.00 97.19 180 VAL A N 1
ATOM 1363 C CA . VAL A 1 180 ? 0.613 4.667 23.675 1.00 97.19 180 VAL A CA 1
ATOM 1364 C C . VAL A 1 180 ? 0.789 6.082 23.138 1.00 97.19 180 VAL A C 1
ATOM 1366 O O . VAL A 1 180 ? 0.117 6.453 22.184 1.00 97.19 180 VAL A O 1
ATOM 1369 N N . THR A 1 181 ? 1.741 6.844 23.679 1.00 97.50 181 THR A N 1
ATOM 1370 C CA . THR A 1 181 ? 2.039 8.204 23.207 1.00 97.50 181 THR A CA 1
ATOM 1371 C C . THR A 1 181 ? 2.416 8.216 21.725 1.00 97.50 181 THR A C 1
ATOM 1373 O O . THR A 1 181 ? 1.886 9.031 20.976 1.00 97.50 181 THR A O 1
ATOM 1376 N N . ALA A 1 182 ? 3.278 7.292 21.289 1.00 97.75 182 ALA A N 1
ATOM 1377 C CA . ALA A 1 182 ? 3.645 7.140 19.884 1.00 97.75 182 ALA A CA 1
ATOM 1378 C C . ALA A 1 182 ? 2.437 6.755 19.014 1.00 97.75 182 ALA A C 1
ATOM 1380 O O . ALA A 1 182 ? 2.220 7.368 17.977 1.00 97.75 182 ALA A O 1
ATOM 1381 N N . MET A 1 183 ? 1.576 5.832 19.464 1.00 98.25 183 MET A N 1
ATOM 1382 C CA . MET A 1 183 ? 0.347 5.491 18.731 1.00 98.25 183 MET A CA 1
ATOM 1383 C C . MET A 1 183 ? -0.550 6.720 18.531 1.00 98.25 183 MET A C 1
ATOM 1385 O O . MET A 1 183 ? -1.075 6.937 17.441 1.00 98.25 183 MET A O 1
ATOM 1389 N N . GLU A 1 184 ? -0.713 7.555 19.557 1.00 98.00 184 GLU A N 1
ATOM 1390 C CA . GLU A 1 184 ? -1.564 8.744 19.465 1.00 98.00 184 GLU A CA 1
ATOM 1391 C C . GLU A 1 184 ? -0.997 9.832 18.533 1.00 98.00 184 GLU A C 1
ATOM 1393 O O . GLU A 1 184 ? -1.769 10.629 17.998 1.00 98.00 184 GLU A O 1
ATOM 1398 N N . GLN A 1 185 ? 0.311 9.839 18.237 1.00 97.50 185 GLN A N 1
ATOM 1399 C CA . GLN A 1 185 ? 0.894 10.744 17.230 1.00 97.50 185 GLN A CA 1
ATOM 1400 C C . GLN A 1 185 ? 0.368 10.462 15.814 1.00 97.50 185 GLN A C 1
ATOM 1402 O O . GLN A 1 185 ? 0.278 11.378 14.996 1.00 97.50 185 GLN A O 1
ATOM 1407 N N . HIS A 1 186 ? -0.074 9.233 15.545 1.00 97.94 186 HIS A N 1
ATOM 1408 C CA . HIS A 1 186 ? -0.681 8.856 14.270 1.00 97.94 186 HIS A CA 1
ATOM 1409 C C . HIS A 1 186 ? -2.171 9.218 14.158 1.00 97.94 186 HIS A C 1
ATOM 1411 O O . HIS A 1 186 ? -2.729 9.211 13.058 1.00 97.94 186 HIS A O 1
ATOM 1417 N N . ALA A 1 187 ? -2.846 9.553 15.265 1.00 97.88 187 ALA A N 1
ATOM 1418 C CA . ALA A 1 187 ? -4.301 9.735 15.295 1.00 97.88 187 ALA A CA 1
ATOM 1419 C C . ALA A 1 187 ? -4.795 10.786 14.284 1.00 97.88 187 ALA A C 1
ATOM 1421 O O . ALA A 1 187 ? -5.770 10.550 13.570 1.00 97.88 187 ALA A O 1
ATOM 1422 N N . ALA A 1 188 ? -4.079 11.909 14.160 1.00 97.19 188 ALA A N 1
ATOM 1423 C CA . ALA A 1 188 ? -4.446 13.009 13.266 1.00 97.19 188 ALA A CA 1
ATOM 1424 C C . ALA A 1 188 ? -4.390 12.638 11.772 1.00 97.19 188 ALA A C 1
ATOM 1426 O O . ALA A 1 188 ? -5.102 13.236 10.965 1.00 97.19 188 ALA A O 1
ATOM 1427 N N . ALA A 1 189 ? -3.571 11.648 11.399 1.00 96.75 189 ALA A N 1
ATOM 1428 C CA . ALA A 1 189 ? -3.527 11.117 10.039 1.00 96.75 189 ALA A CA 1
ATOM 1429 C C . ALA A 1 189 ? -4.672 10.124 9.765 1.00 96.75 189 ALA A C 1
ATOM 1431 O O . ALA A 1 189 ? -5.063 9.938 8.613 1.00 96.75 189 ALA A O 1
ATOM 1432 N N . VAL A 1 190 ? -5.234 9.507 10.810 1.00 97.56 190 VAL A N 1
ATOM 1433 C CA . VAL A 1 190 ? -6.332 8.535 10.702 1.00 97.56 190 VAL A CA 1
ATOM 1434 C C . VAL A 1 190 ? -7.702 9.218 10.721 1.00 97.56 190 VAL A C 1
ATOM 1436 O O . VAL A 1 190 ? -8.575 8.850 9.934 1.00 97.56 190 VAL A O 1
ATOM 1439 N N . PHE A 1 191 ? -7.913 10.193 11.608 1.00 97.25 191 PHE A N 1
ATOM 1440 C CA . PHE A 1 191 ? -9.189 10.895 11.764 1.00 97.25 191 PHE A CA 1
ATOM 1441 C C . PHE A 1 191 ? -9.011 12.340 12.251 1.00 97.25 191 PHE A C 1
ATOM 1443 O O . PHE A 1 191 ? -8.067 12.686 12.958 1.00 97.25 191 PHE A O 1
ATOM 1450 N N . SER A 1 192 ? -9.971 13.207 11.920 1.00 94.62 192 SER A N 1
ATOM 1451 C CA . SER A 1 192 ? -9.937 14.622 12.309 1.00 94.62 192 SER A CA 1
ATOM 1452 C C . SER A 1 192 ? -10.560 14.852 13.688 1.00 94.62 192 SER A C 1
ATOM 1454 O O . SER A 1 192 ? -11.762 15.091 13.824 1.00 94.62 192 SER A O 1
ATOM 1456 N N . GLY A 1 193 ? -9.724 14.795 14.724 1.00 94.69 193 GLY A N 1
ATOM 1457 C CA . GLY A 1 193 ? -10.057 15.157 16.105 1.00 94.69 193 GLY A CA 1
ATOM 1458 C C . GLY A 1 193 ? -10.882 14.114 16.859 1.00 94.69 193 GLY A C 1
ATOM 1459 O O . GLY A 1 193 ? -10.527 13.768 17.979 1.00 94.69 193 GLY A O 1
ATOM 1460 N N . ARG A 1 194 ? -11.968 13.598 16.270 1.00 96.31 194 ARG A N 1
ATOM 1461 C CA . ARG A 1 194 ? -12.794 12.553 16.887 1.00 96.31 194 ARG A CA 1
ATOM 1462 C C . ARG A 1 194 ? -13.190 11.451 15.907 1.00 96.31 194 ARG A C 1
ATOM 1464 O O . ARG A 1 194 ? -13.786 11.745 14.871 1.00 96.31 194 ARG A O 1
ATOM 1471 N N . TRP A 1 195 ? -12.924 10.194 16.257 1.00 97.38 195 TRP A N 1
ATOM 1472 C CA . TRP A 1 195 ? -13.213 9.048 15.392 1.00 97.38 195 TRP A CA 1
ATOM 1473 C C . TRP A 1 195 ? -14.690 8.644 15.362 1.00 97.38 195 TRP A C 1
ATOM 1475 O O . TRP A 1 195 ? -15.126 8.068 14.371 1.00 97.38 195 TRP A O 1
ATOM 1485 N N . ASP A 1 196 ? -15.495 8.980 16.377 1.00 95.81 196 ASP A N 1
ATOM 1486 C CA . ASP A 1 196 ? -16.929 8.645 16.399 1.00 95.81 196 ASP A CA 1
ATOM 1487 C C . ASP A 1 196 ? -17.724 9.328 15.283 1.00 95.81 196 ASP A C 1
ATOM 1489 O O . ASP A 1 196 ? -18.723 8.792 14.824 1.00 95.81 196 ASP A O 1
ATOM 1493 N N . ARG A 1 197 ? -17.240 10.468 14.779 1.00 95.31 197 ARG A N 1
ATOM 1494 C CA . ARG A 1 197 ? -17.817 11.151 13.610 1.00 95.31 197 ARG A CA 1
ATOM 1495 C C . ARG A 1 197 ? -17.622 10.383 12.303 1.00 95.31 197 ARG A C 1
ATOM 1497 O O . ARG A 1 197 ? -18.355 10.616 11.350 1.00 95.31 197 ARG A O 1
ATOM 1504 N N . GLY A 1 198 ? -16.615 9.512 12.253 1.00 94.06 198 GLY A N 1
ATOM 1505 C CA . GLY A 1 198 ? -16.322 8.656 11.107 1.00 94.06 198 GLY A CA 1
ATOM 1506 C C . GLY A 1 198 ? -17.049 7.315 11.153 1.00 94.06 198 GLY A C 1
ATOM 1507 O O . GLY A 1 198 ? -16.840 6.500 10.267 1.00 94.06 198 GLY A O 1
ATOM 1508 N N . VAL A 1 199 ? -17.868 7.051 12.174 1.00 95.31 199 VAL A N 1
ATOM 1509 C CA . VAL A 1 199 ? -18.532 5.762 12.403 1.00 95.31 199 VAL A CA 1
ATOM 1510 C C . VAL A 1 199 ? -20.027 5.995 12.574 1.00 95.31 199 VAL A C 1
ATOM 1512 O O . VAL A 1 199 ? -20.455 6.992 13.145 1.00 95.31 199 VAL A O 1
ATOM 1515 N N . ASP A 1 200 ? -20.845 5.073 12.082 1.00 95.62 200 ASP A N 1
ATOM 1516 C CA . ASP A 1 200 ? -22.291 5.232 12.123 1.00 95.62 200 ASP A CA 1
ATOM 1517 C C . ASP A 1 200 ? -22.844 5.244 13.548 1.00 95.62 200 ASP A C 1
ATOM 1519 O O . ASP A 1 200 ? -22.444 4.453 14.410 1.00 95.62 200 ASP A O 1
ATOM 1523 N N . ALA A 1 201 ? -23.847 6.097 13.765 1.00 93.44 201 ALA A N 1
ATOM 1524 C CA . ALA A 1 201 ? -24.480 6.298 15.065 1.00 93.44 201 ALA A CA 1
ATOM 1525 C C . ALA A 1 201 ? -25.029 4.996 15.672 1.00 93.44 201 ALA A C 1
ATOM 1527 O O . ALA A 1 201 ? -24.915 4.797 16.879 1.00 93.44 201 ALA A O 1
ATOM 1528 N N . GLY A 1 202 ? -25.557 4.085 14.844 1.00 92.06 202 GLY A N 1
ATOM 1529 C CA . GLY A 1 202 ? -26.024 2.771 15.295 1.00 92.06 202 GLY A CA 1
ATOM 1530 C C . GLY A 1 202 ? -24.905 1.936 15.922 1.00 92.06 202 GLY A C 1
ATOM 1531 O O . GLY A 1 202 ? -25.086 1.369 16.995 1.00 92.06 202 GLY A O 1
ATOM 1532 N N . PHE A 1 203 ? -23.712 1.931 15.318 1.00 93.88 203 PHE A N 1
ATOM 1533 C CA . PHE A 1 203 ? -22.548 1.254 15.892 1.00 93.88 203 PHE A CA 1
ATOM 1534 C C . PHE A 1 203 ? -22.071 1.945 17.176 1.00 93.88 203 PHE A C 1
ATOM 1536 O O . PHE A 1 203 ? -21.811 1.260 18.170 1.00 93.88 203 PHE A O 1
ATOM 1543 N N . ILE A 1 204 ? -22.001 3.284 17.179 1.00 94.00 204 ILE A N 1
ATOM 1544 C CA . ILE A 1 204 ? -21.617 4.076 18.360 1.00 94.00 204 ILE A CA 1
ATOM 1545 C C . ILE A 1 204 ? -22.561 3.817 19.537 1.00 94.00 204 ILE A C 1
ATOM 1547 O O . ILE A 1 204 ? -22.086 3.616 20.654 1.00 94.00 204 ILE A O 1
ATOM 1551 N N . GLY A 1 205 ? -23.871 3.728 19.292 1.00 91.19 205 GLY A N 1
ATOM 1552 C CA . GLY A 1 205 ? -24.871 3.402 20.311 1.00 91.19 205 GLY A CA 1
ATOM 1553 C C . GL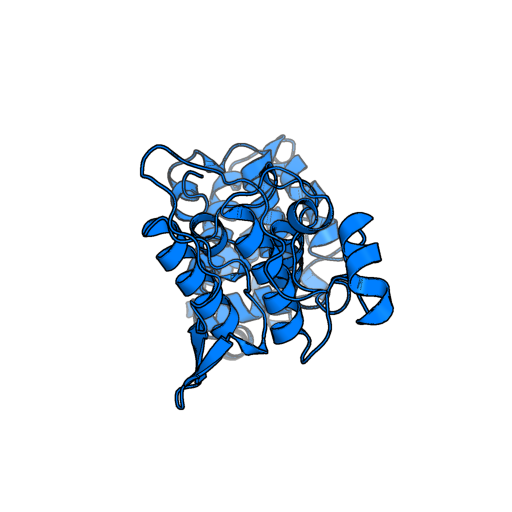Y A 1 205 ? -24.545 2.108 21.059 1.00 91.19 205 GLY A C 1
ATOM 1554 O O . GLY A 1 205 ? -24.641 2.062 22.281 1.00 91.19 205 GLY A O 1
ATOM 1555 N N . THR A 1 206 ? -24.013 1.100 20.360 1.00 90.44 206 THR A N 1
ATOM 1556 C CA . THR A 1 206 ? -23.630 -0.171 20.994 1.00 90.44 206 THR A CA 1
ATOM 1557 C C . THR A 1 206 ? -22.400 -0.070 21.909 1.00 90.44 206 THR A C 1
ATOM 1559 O O . THR A 1 206 ? -22.142 -0.983 22.698 1.00 90.44 206 THR A O 1
ATOM 1562 N N . LEU A 1 207 ? -21.567 0.970 21.787 1.00 87.38 207 LEU A N 1
ATOM 1563 C CA . LEU A 1 207 ? -20.341 1.118 22.584 1.00 87.38 207 LEU A CA 1
ATOM 1564 C C . LEU A 1 207 ? -20.618 1.677 23.983 1.00 87.38 207 LEU A C 1
ATOM 1566 O O . LEU A 1 207 ? -19.929 1.301 24.933 1.00 87.38 207 LEU A O 1
ATOM 1570 N N . VAL A 1 208 ? -21.624 2.548 24.098 1.00 72.06 208 VAL A N 1
ATOM 1571 C CA . VAL A 1 208 ? -21.904 3.354 25.297 1.00 72.06 208 VAL A CA 1
ATOM 1572 C C . VAL A 1 208 ? -22.353 2.501 26.488 1.00 72.06 208 VAL A C 1
ATOM 1574 O O . VAL A 1 208 ? -22.094 2.861 27.632 1.00 72.06 208 VAL A O 1
ATOM 1577 N N . GLU A 1 209 ? -22.958 1.341 26.237 1.00 65.06 209 GLU A N 1
ATOM 1578 C CA . GLU A 1 209 ? -23.565 0.502 27.280 1.00 65.06 209 GLU A CA 1
ATOM 1579 C C . GLU A 1 209 ? -22.554 -0.154 28.230 1.00 65.06 209 GLU A C 1
ATOM 1581 O O . GLU A 1 209 ? -22.884 -0.431 29.380 1.00 65.06 209 GLU A O 1
ATOM 1586 N N . ARG A 1 210 ? -21.326 -0.432 27.769 1.00 64.50 210 ARG A N 1
ATOM 1587 C CA . ARG A 1 210 ? -20.379 -1.284 28.516 1.00 64.50 210 ARG A CA 1
ATOM 1588 C C . ARG A 1 210 ? -19.106 -0.576 28.973 1.00 64.50 210 ARG A C 1
ATOM 1590 O O . ARG A 1 210 ? -18.471 -1.038 29.919 1.00 64.50 210 ARG A O 1
ATOM 1597 N N . ARG A 1 211 ? -18.678 0.502 28.302 1.00 74.25 211 ARG A N 1
ATOM 1598 C CA . ARG A 1 211 ? -17.412 1.190 28.617 1.00 74.25 211 ARG A CA 1
ATOM 1599 C C . ARG A 1 211 ? -17.388 2.610 28.054 1.00 74.25 211 ARG A C 1
ATOM 1601 O O . ARG A 1 211 ? -17.915 2.859 26.976 1.00 74.25 211 ARG A O 1
ATOM 1608 N N . LYS A 1 212 ? -16.716 3.532 28.750 1.00 84.50 212 LYS A N 1
ATOM 1609 C CA . LYS A 1 212 ? -16.403 4.862 28.205 1.00 84.50 212 LYS A CA 1
ATOM 1610 C C . LYS A 1 212 ? -15.216 4.750 27.248 1.00 84.50 212 LYS A C 1
ATOM 1612 O O . LYS A 1 212 ? -14.194 4.179 27.624 1.00 84.50 212 LYS A O 1
ATOM 1617 N N . TYR A 1 213 ? -15.369 5.300 26.049 1.00 93.06 213 TYR A N 1
ATOM 1618 C CA . TYR A 1 213 ? -14.307 5.412 25.052 1.00 93.06 213 TYR A CA 1
ATOM 1619 C C . TYR A 1 213 ? -13.905 6.878 24.897 1.00 93.06 213 TYR A C 1
ATOM 1621 O O . TYR A 1 213 ? -14.766 7.759 24.845 1.00 93.06 213 TYR A O 1
ATOM 1629 N N . ASN A 1 214 ? -12.606 7.145 24.808 1.00 94.81 214 ASN A N 1
ATOM 1630 C CA . ASN A 1 214 ? -12.093 8.439 24.393 1.00 94.81 214 ASN A CA 1
ATOM 1631 C C . ASN A 1 214 ? -12.106 8.522 22.862 1.00 94.81 214 ASN A C 1
ATOM 1633 O O . ASN A 1 214 ? -11.264 7.937 22.182 1.00 94.81 214 ASN A O 1
ATOM 1637 N N . TYR A 1 215 ? -13.044 9.293 22.316 1.00 96.50 215 TYR A N 1
ATOM 1638 C CA . TYR A 1 215 ? -13.187 9.452 20.869 1.00 96.50 215 TYR A CA 1
ATOM 1639 C C . TYR A 1 215 ? -12.037 10.204 20.191 1.00 96.50 215 TYR A C 1
ATOM 1641 O O . TYR A 1 215 ? -11.968 10.210 18.968 1.00 96.50 215 TYR A O 1
ATOM 1649 N N . ALA A 1 216 ? -11.134 10.824 20.952 1.00 96.81 216 ALA A N 1
ATOM 1650 C CA . ALA A 1 216 ? -9.919 11.432 20.416 1.00 96.81 216 ALA A CA 1
ATOM 1651 C C . ALA A 1 216 ? -8.718 10.468 20.378 1.00 96.81 216 ALA A C 1
ATOM 1653 O O . ALA A 1 216 ? -7.670 10.854 19.878 1.00 96.81 216 ALA A O 1
ATOM 1654 N N . SER A 1 217 ? -8.853 9.241 20.900 1.00 97.44 217 SER A N 1
ATOM 1655 C CA . SER A 1 217 ? -7.750 8.280 21.019 1.00 97.44 217 SER A CA 1
ATOM 1656 C C . SER A 1 217 ? -7.801 7.197 19.940 1.00 97.44 217 SER A C 1
ATOM 1658 O O . SER A 1 217 ? -8.818 6.514 19.770 1.00 97.44 217 SER A O 1
ATOM 1660 N N . LEU A 1 218 ? -6.680 7.009 19.237 1.00 98.31 218 LEU A N 1
ATOM 1661 C CA . LEU A 1 218 ? -6.482 5.928 18.272 1.00 98.31 218 LEU A CA 1
ATOM 1662 C C . LEU A 1 218 ? -6.453 4.560 18.965 1.00 98.31 218 LEU A C 1
ATOM 1664 O O . LEU A 1 218 ? -7.032 3.599 18.449 1.00 98.31 218 LEU A O 1
ATOM 1668 N N . ARG A 1 219 ? -5.874 4.473 20.170 1.00 97.75 219 ARG A N 1
ATOM 1669 C CA . ARG A 1 219 ? -5.940 3.255 20.993 1.00 97.75 219 ARG A CA 1
ATOM 1670 C C . ARG A 1 219 ? -7.386 2.865 21.298 1.00 97.75 219 ARG A C 1
ATOM 1672 O O . ARG A 1 219 ? -7.741 1.690 21.202 1.00 97.75 219 ARG A O 1
ATOM 1679 N N . ASP A 1 220 ? -8.234 3.827 21.654 1.00 97.25 220 ASP A N 1
ATOM 1680 C CA . ASP A 1 220 ? -9.647 3.570 21.949 1.00 97.25 220 ASP A CA 1
ATOM 1681 C C . ASP A 1 220 ? -10.455 3.194 20.699 1.00 97.25 220 ASP A C 1
ATOM 1683 O O . ASP A 1 220 ? -11.348 2.349 20.805 1.00 97.25 220 ASP A O 1
ATOM 1687 N N . LEU A 1 221 ? -10.115 3.736 19.521 1.00 98.19 221 LEU A N 1
ATOM 1688 C CA . LEU A 1 221 ? -10.671 3.276 18.243 1.00 98.19 221 LEU A CA 1
ATOM 1689 C C . LEU A 1 221 ? -10.347 1.794 18.013 1.00 98.19 221 LEU A C 1
ATOM 1691 O O . LEU A 1 221 ? -11.252 0.997 17.759 1.00 98.19 221 LEU A O 1
ATOM 1695 N N . LEU A 1 222 ? -9.078 1.399 18.151 1.00 98.25 222 LEU A N 1
ATOM 1696 C CA . LEU A 1 222 ? -8.668 0.000 17.985 1.00 98.25 222 LEU A CA 1
ATOM 1697 C C . LEU A 1 222 ? -9.347 -0.924 18.990 1.00 98.25 222 LEU A C 1
ATOM 1699 O O . LEU A 1 222 ? -9.869 -1.979 18.620 1.00 98.25 222 LEU A O 1
ATOM 1703 N N . ARG A 1 223 ? -9.438 -0.481 20.245 1.00 96.75 223 ARG A N 1
ATOM 1704 C CA . ARG A 1 223 ? -10.148 -1.211 21.292 1.00 96.75 223 ARG A CA 1
ATOM 1705 C C . ARG A 1 223 ? -11.623 -1.405 20.943 1.00 96.75 223 ARG A C 1
ATOM 1707 O O . ARG A 1 223 ? -12.158 -2.493 21.160 1.00 96.75 223 ARG A O 1
ATOM 1714 N N . ALA A 1 224 ? -12.286 -0.385 20.395 1.00 96.62 224 ALA A N 1
ATOM 1715 C CA . ALA A 1 224 ? -13.674 -0.480 19.946 1.00 96.62 224 ALA A CA 1
ATOM 1716 C C . ALA A 1 224 ? -13.827 -1.501 18.806 1.00 96.62 224 ALA A C 1
ATOM 1718 O O . ALA A 1 224 ? -14.690 -2.379 18.892 1.00 96.62 224 ALA A O 1
ATOM 1719 N N . ILE A 1 225 ? -12.949 -1.448 17.795 1.00 97.38 225 ILE A N 1
ATOM 1720 C CA . ILE A 1 225 ? -12.917 -2.395 16.667 1.00 97.38 225 ILE A CA 1
ATOM 1721 C C . ILE A 1 225 ? -12.755 -3.831 17.175 1.00 97.38 225 ILE A C 1
ATOM 1723 O O . ILE A 1 225 ? -13.560 -4.700 16.823 1.00 97.38 225 ILE A O 1
ATOM 1727 N N . ARG A 1 226 ? -11.760 -4.078 18.036 1.00 97.31 226 ARG A N 1
ATOM 1728 C CA . ARG A 1 226 ? -11.480 -5.394 18.625 1.00 97.31 226 ARG A CA 1
ATOM 1729 C C . ARG A 1 226 ? -12.658 -5.910 19.447 1.00 97.31 226 ARG A C 1
ATOM 1731 O O . ARG A 1 226 ? -13.122 -7.030 19.231 1.00 97.31 226 ARG A O 1
ATOM 1738 N N . ASN A 1 227 ? -13.159 -5.104 20.385 1.00 95.06 227 ASN A N 1
ATOM 1739 C CA . ASN A 1 227 ? -14.241 -5.510 21.284 1.00 95.06 227 ASN A CA 1
ATOM 1740 C C . ASN A 1 227 ? -15.503 -5.876 20.495 1.00 95.06 227 ASN A C 1
ATOM 1742 O O . ASN A 1 227 ? -16.136 -6.894 20.772 1.00 95.06 227 ASN A O 1
ATOM 1746 N N . LYS A 1 228 ? -15.855 -5.079 19.482 1.00 94.44 228 LYS A N 1
ATOM 1747 C CA . LYS A 1 228 ? -17.059 -5.314 18.678 1.00 94.44 228 LYS A CA 1
ATOM 1748 C C . LYS A 1 228 ? -16.910 -6.475 17.704 1.00 94.44 228 LYS A C 1
ATOM 1750 O O . LYS A 1 228 ? -17.890 -7.173 17.473 1.00 94.44 228 LYS A O 1
ATOM 1755 N N . LYS A 1 229 ? -15.694 -6.779 17.246 1.00 95.75 229 LYS A N 1
ATOM 1756 C CA . LYS A 1 229 ? -15.411 -8.041 16.551 1.00 95.75 229 LYS A CA 1
ATOM 1757 C C . LYS A 1 229 ? -15.626 -9.245 17.474 1.00 95.75 229 LYS A C 1
ATOM 1759 O O . LYS A 1 229 ? -16.229 -10.227 17.051 1.00 95.75 229 LYS A O 1
ATOM 1764 N N . ASN A 1 230 ? -15.146 -9.193 18.719 1.00 94.44 230 ASN A N 1
ATOM 1765 C CA . ASN A 1 230 ? -15.264 -10.319 19.658 1.00 94.44 230 ASN A CA 1
ATOM 1766 C C . ASN A 1 230 ? -16.717 -10.581 20.079 1.00 94.44 230 ASN A C 1
ATOM 1768 O O . ASN A 1 230 ? -17.112 -11.735 20.218 1.00 94.44 230 ASN A O 1
ATOM 1772 N N . HIS A 1 231 ? -17.521 -9.525 20.192 1.00 93.88 231 HIS A N 1
ATOM 1773 C CA . HIS A 1 231 ? -18.948 -9.599 20.512 1.00 93.88 231 HIS A CA 1
ATOM 1774 C C . HIS A 1 231 ? -19.849 -9.413 19.281 1.00 93.88 231 HIS A C 1
ATOM 1776 O O . HIS A 1 231 ? -20.989 -8.979 19.413 1.00 93.88 231 HIS A O 1
ATOM 1782 N N . TYR A 1 232 ? -19.366 -9.734 18.075 1.00 95.94 232 TYR A N 1
ATOM 1783 C CA . TYR A 1 232 ? -20.103 -9.467 16.832 1.00 95.94 232 TYR A CA 1
ATOM 1784 C C . TYR A 1 232 ? -21.501 -10.104 16.818 1.00 95.94 232 TYR A C 1
ATOM 1786 O O . TYR A 1 232 ? -22.466 -9.478 16.393 1.00 95.94 232 TYR A O 1
ATOM 1794 N N . ARG A 1 233 ? -21.623 -11.333 17.339 1.00 95.19 233 ARG A N 1
ATOM 1795 C CA . ARG A 1 233 ? -22.900 -12.068 17.408 1.00 95.19 233 ARG A CA 1
ATOM 1796 C C . ARG A 1 233 ? -23.914 -11.456 18.378 1.00 95.19 233 ARG A C 1
ATOM 1798 O O . ARG A 1 233 ? -25.091 -11.770 18.277 1.00 95.19 233 ARG A O 1
ATOM 1805 N N . GLU A 1 234 ? -23.460 -10.616 19.307 1.00 93.44 234 GLU A N 1
ATOM 1806 C CA . GLU A 1 234 ? -24.314 -9.896 20.261 1.00 93.44 234 GLU A CA 1
ATOM 1807 C C . GLU A 1 234 ? -24.809 -8.557 19.689 1.00 93.44 234 GLU A C 1
ATOM 1809 O O . GLU A 1 234 ? -25.607 -7.879 20.331 1.00 93.44 234 GLU A O 1
ATOM 1814 N N . LEU A 1 235 ? -24.326 -8.138 18.512 1.00 94.06 235 LEU A N 1
ATOM 1815 C CA . LEU A 1 235 ? -24.757 -6.886 17.897 1.00 94.06 235 LEU A CA 1
ATOM 1816 C C . LEU A 1 235 ? -26.194 -6.998 17.376 1.00 94.06 235 LEU A C 1
ATOM 1818 O O . LEU A 1 235 ? -26.556 -8.046 16.832 1.00 94.06 235 LEU A O 1
ATOM 1822 N N . PRO A 1 236 ? -26.985 -5.915 17.447 1.00 95.75 236 PRO A N 1
ATOM 1823 C CA . PRO A 1 236 ? -28.288 -5.873 16.798 1.00 95.75 236 PRO A CA 1
ATOM 1824 C C . PRO A 1 236 ? -28.185 -6.200 15.294 1.00 95.75 236 PRO A C 1
ATOM 1826 O O . PRO A 1 236 ? -27.193 -5.807 14.662 1.00 95.75 236 PRO A O 1
ATOM 1829 N N . PRO A 1 237 ? -29.165 -6.904 14.694 1.00 96.81 237 PRO A N 1
ATOM 1830 C CA . PRO A 1 237 ? -29.119 -7.302 13.284 1.00 96.81 237 PRO A CA 1
ATOM 1831 C C . PRO A 1 237 ? -28.887 -6.135 12.315 1.00 96.81 237 PRO A C 1
ATOM 1833 O O . PRO A 1 237 ? -28.143 -6.272 11.345 1.00 96.81 237 PRO A O 1
ATOM 1836 N N . GLU A 1 238 ? -29.462 -4.968 12.600 1.00 96.62 238 GLU A N 1
ATOM 1837 C CA . GLU A 1 238 ? -29.275 -3.740 11.830 1.00 96.62 238 GLU A CA 1
ATOM 1838 C C . GLU A 1 238 ? -27.824 -3.244 11.865 1.00 96.62 238 GLU A C 1
ATOM 1840 O O . GLU A 1 238 ? -27.298 -2.787 10.850 1.00 96.62 238 GLU A O 1
ATOM 1845 N N . VAL A 1 239 ? -27.133 -3.408 12.998 1.00 96.00 239 VAL A N 1
ATOM 1846 C CA . VAL A 1 239 ? -25.713 -3.063 13.125 1.00 96.00 239 VAL A CA 1
ATOM 1847 C C . VAL A 1 239 ? -24.848 -4.109 12.426 1.00 96.00 239 VAL A C 1
ATOM 1849 O O . VAL A 1 239 ? -23.899 -3.732 11.747 1.00 96.00 239 VAL A O 1
ATOM 1852 N N . GLN A 1 240 ? -25.178 -5.404 12.516 1.00 97.31 240 GLN A N 1
ATOM 1853 C CA . GLN A 1 240 ? -24.466 -6.458 11.773 1.00 97.31 240 GLN A CA 1
ATOM 1854 C C . GLN A 1 240 ? -24.551 -6.243 10.256 1.00 97.31 240 GLN A C 1
ATOM 1856 O O . GLN A 1 240 ? -23.542 -6.378 9.563 1.00 97.31 240 GLN A O 1
ATOM 1861 N N . ALA A 1 241 ? -25.729 -5.865 9.747 1.00 96.88 241 ALA A N 1
ATOM 1862 C CA . ALA A 1 241 ? -25.929 -5.519 8.341 1.00 96.88 241 ALA A CA 1
ATOM 1863 C C . ALA A 1 241 ? -25.113 -4.282 7.931 1.00 96.88 241 ALA A C 1
ATOM 1865 O O . ALA A 1 241 ? -24.545 -4.252 6.841 1.00 96.88 241 ALA A O 1
ATOM 1866 N N . LEU A 1 242 ? -25.014 -3.295 8.825 1.00 95.81 242 LEU A N 1
ATOM 1867 C CA . LEU A 1 242 ? -24.264 -2.060 8.611 1.00 95.81 242 LEU A CA 1
ATOM 1868 C C . LEU A 1 242 ? -22.749 -2.281 8.528 1.00 95.81 242 LEU A C 1
ATOM 1870 O O . LEU A 1 242 ? -22.107 -1.790 7.600 1.00 95.81 242 LEU A O 1
ATOM 1874 N N . VAL A 1 243 ? -22.169 -3.011 9.488 1.00 96.44 243 VAL A N 1
ATOM 1875 C CA . VAL A 1 243 ? -20.719 -3.277 9.506 1.00 96.44 243 VAL A CA 1
ATOM 1876 C C . VAL A 1 243 ? -20.317 -4.438 8.596 1.00 96.44 243 VAL A C 1
ATOM 1878 O O . VAL A 1 243 ? -19.149 -4.573 8.250 1.00 96.44 243 VAL A O 1
ATOM 1881 N N . GLY A 1 244 ? -21.271 -5.271 8.181 1.00 97.31 244 GLY A N 1
ATOM 1882 C CA . GLY A 1 244 ? -21.044 -6.432 7.329 1.00 97.31 244 GLY A CA 1
ATOM 1883 C C . GLY A 1 244 ? -20.453 -7.645 8.065 1.00 97.31 244 GLY A C 1
ATOM 1884 O O . GLY A 1 244 ? -20.108 -7.566 9.248 1.00 97.31 244 GLY A O 1
ATOM 1885 N N . PRO A 1 245 ? -20.341 -8.798 7.377 1.00 97.31 245 PRO A N 1
ATOM 1886 C CA . PRO A 1 245 ? -19.882 -10.050 7.977 1.00 97.31 245 PRO A CA 1
ATOM 1887 C C . PRO A 1 245 ? -18.400 -10.000 8.373 1.00 97.31 245 PRO A C 1
ATOM 1889 O O . PRO A 1 245 ? -17.566 -9.435 7.663 1.00 97.31 245 PRO A O 1
ATOM 1892 N N . VAL A 1 246 ? -18.048 -10.652 9.481 1.00 96.50 246 VAL A N 1
ATOM 1893 C CA . VAL A 1 246 ? -16.652 -10.842 9.911 1.00 96.50 246 VAL A CA 1
ATOM 1894 C C . VAL A 1 246 ? -16.026 -12.027 9.150 1.00 96.50 246 VAL A C 1
ATOM 1896 O O . VAL A 1 246 ? -16.684 -13.058 9.025 1.00 96.50 246 VAL A O 1
ATOM 1899 N N . PRO A 1 247 ? -14.763 -11.935 8.681 1.00 96.44 247 PRO A N 1
ATOM 1900 C CA . PRO A 1 247 ? -13.864 -10.782 8.804 1.00 96.44 247 PRO A CA 1
ATOM 1901 C C . PRO A 1 247 ? -14.025 -9.741 7.684 1.00 96.44 247 PRO A C 1
ATOM 1903 O O . PRO A 1 247 ? -13.743 -8.564 7.896 1.00 96.44 247 PRO A O 1
ATOM 1906 N N . THR A 1 248 ? -14.476 -10.153 6.497 1.00 96.62 248 THR A N 1
ATOM 1907 C CA . THR A 1 248 ? -14.308 -9.381 5.256 1.00 96.62 248 THR A CA 1
ATOM 1908 C C . THR A 1 248 ? -15.120 -8.087 5.197 1.00 96.62 248 THR A C 1
ATOM 1910 O O . THR A 1 248 ? -14.568 -7.033 4.886 1.00 96.62 248 THR A O 1
ATOM 1913 N N . GLY A 1 249 ? -16.426 -8.149 5.469 1.00 97.50 249 GLY A N 1
ATOM 1914 C CA . GLY A 1 249 ? -17.297 -6.971 5.465 1.00 97.50 249 GLY A CA 1
ATOM 1915 C C . GLY A 1 249 ? -16.921 -5.998 6.577 1.00 97.50 249 GLY A C 1
ATOM 1916 O O . GLY A 1 249 ? -16.760 -4.807 6.320 1.00 97.50 249 GLY A O 1
ATOM 1917 N N . TYR A 1 250 ? -16.658 -6.546 7.764 1.00 98.06 250 TYR A N 1
ATOM 1918 C CA . TYR A 1 250 ? -16.256 -5.788 8.945 1.00 98.06 250 TYR A CA 1
ATOM 1919 C C . TYR A 1 250 ? -14.982 -4.970 8.711 1.00 98.06 250 TYR A C 1
ATOM 1921 O O . TYR A 1 250 ? -14.960 -3.769 8.970 1.00 98.06 250 TYR A O 1
ATOM 1929 N N . MET A 1 251 ? -13.928 -5.577 8.157 1.00 97.81 251 MET A N 1
ATOM 1930 C CA . MET A 1 251 ? -12.706 -4.835 7.835 1.00 97.81 251 MET A CA 1
ATOM 1931 C C . MET A 1 251 ? -12.942 -3.770 6.761 1.00 97.81 251 MET A C 1
ATOM 1933 O O . MET A 1 251 ? -12.474 -2.638 6.901 1.00 97.81 251 MET A O 1
ATOM 1937 N N . ARG A 1 252 ? -13.707 -4.098 5.710 1.00 97.06 252 ARG A N 1
ATOM 1938 C CA . ARG A 1 252 ? -14.033 -3.150 4.637 1.00 97.06 252 ARG A CA 1
ATOM 1939 C C . ARG A 1 252 ? -14.757 -1.915 5.181 1.00 97.06 252 ARG A C 1
ATOM 1941 O O . ARG A 1 252 ? -14.443 -0.806 4.753 1.00 97.06 252 ARG A O 1
ATOM 1948 N N . TYR A 1 253 ? -15.670 -2.092 6.139 1.00 98.19 253 TYR A N 1
ATOM 1949 C CA . TYR A 1 253 ? -16.373 -0.994 6.805 1.00 98.19 253 TYR A CA 1
ATOM 1950 C C . TYR A 1 253 ? -15.400 0.007 7.455 1.00 98.19 253 TYR A C 1
ATOM 1952 O O . TYR A 1 253 ? -15.538 1.215 7.237 1.00 98.19 253 TYR A O 1
ATOM 1960 N N . PHE A 1 254 ? -14.392 -0.477 8.195 1.00 97.88 254 PHE A N 1
ATOM 1961 C CA . PHE A 1 254 ? -13.392 0.384 8.843 1.00 97.88 254 PHE A CA 1
ATOM 1962 C C . PHE A 1 254 ? -12.361 0.945 7.867 1.00 97.88 254 PHE A C 1
ATOM 1964 O O . PHE A 1 254 ? -12.022 2.119 7.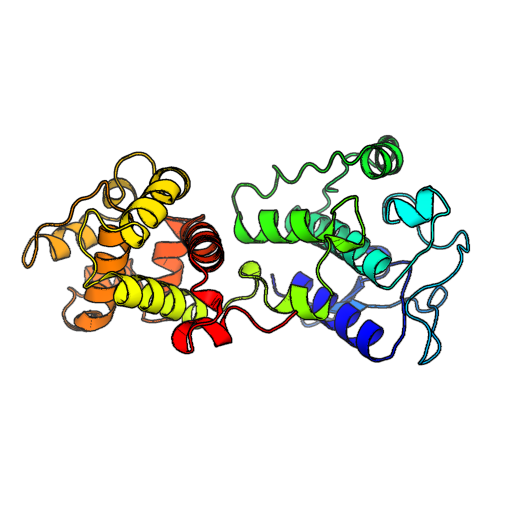981 1.00 97.88 254 PHE A O 1
ATOM 1971 N N . ARG A 1 255 ? -11.909 0.169 6.873 1.00 95.75 255 ARG A N 1
ATOM 1972 C CA . ARG A 1 255 ? -10.980 0.663 5.842 1.00 95.75 255 ARG A CA 1
ATOM 1973 C C . ARG A 1 255 ? -11.595 1.812 5.035 1.00 95.75 255 ARG A C 1
ATOM 1975 O O . ARG A 1 255 ? -10.889 2.742 4.674 1.00 95.75 255 ARG A O 1
ATOM 1982 N N . GLN A 1 256 ? -12.905 1.787 4.780 1.00 95.62 256 GLN A N 1
ATOM 1983 C CA . GLN A 1 256 ? -13.592 2.883 4.088 1.00 95.62 256 GLN A CA 1
ATOM 1984 C C . GLN A 1 256 ? -13.686 4.159 4.942 1.00 95.62 256 GLN A C 1
ATOM 1986 O O . GLN A 1 256 ? -13.561 5.260 4.413 1.00 95.62 256 GLN A O 1
ATOM 1991 N N . ARG A 1 257 ? -13.919 4.015 6.250 1.00 96.50 257 ARG A N 1
ATOM 1992 C CA . ARG A 1 257 ? -14.102 5.138 7.189 1.00 96.50 257 ARG A CA 1
ATOM 1993 C C . ARG A 1 257 ? -12.789 5.751 7.654 1.00 96.50 257 ARG A C 1
ATOM 1995 O O . ARG A 1 257 ? -12.718 6.955 7.873 1.00 96.50 257 ARG A O 1
ATOM 2002 N N . PHE A 1 258 ? -11.748 4.931 7.743 1.00 97.56 258 PHE A N 1
ATOM 2003 C CA . PHE A 1 258 ? -10.408 5.329 8.152 1.00 97.56 258 PHE A CA 1
ATOM 2004 C C . PHE A 1 258 ? -9.371 4.835 7.129 1.00 97.56 258 PHE A C 1
ATOM 2006 O O . PHE A 1 258 ? -8.617 3.902 7.418 1.00 97.56 258 PHE A O 1
ATOM 2013 N N . PRO A 1 259 ? -9.297 5.444 5.927 1.00 96.19 259 PRO A N 1
ATOM 2014 C CA . PRO A 1 259 ? -8.468 4.940 4.827 1.00 96.19 259 PRO A CA 1
ATOM 2015 C C . PRO A 1 259 ? -6.981 4.807 5.158 1.00 96.19 259 PRO A C 1
ATOM 2017 O O . PRO A 1 259 ? -6.300 3.958 4.591 1.00 96.19 259 PRO A O 1
ATOM 2020 N N . ARG A 1 260 ? -6.467 5.633 6.078 1.00 97.44 260 ARG A N 1
ATOM 2021 C CA . ARG A 1 260 ? -5.059 5.617 6.499 1.00 97.44 260 ARG A CA 1
ATOM 2022 C C . ARG A 1 260 ? -4.765 4.694 7.682 1.00 97.44 260 ARG A C 1
ATOM 2024 O O . ARG A 1 260 ? -3.598 4.463 7.964 1.00 97.44 260 ARG A O 1
ATOM 2031 N N . LEU A 1 261 ? -5.782 4.124 8.338 1.00 98.12 261 LEU A N 1
ATOM 2032 C CA . LEU A 1 261 ? -5.628 3.375 9.592 1.00 98.12 261 LEU A CA 1
ATOM 2033 C C . LEU A 1 261 ? -4.556 2.280 9.520 1.00 98.12 261 LEU A C 1
ATOM 2035 O O . LEU A 1 261 ? -3.701 2.202 10.396 1.00 98.12 261 LEU A O 1
ATOM 2039 N N . LEU A 1 262 ? -4.586 1.447 8.476 1.00 97.62 262 LEU A N 1
ATOM 2040 C CA . LEU A 1 262 ? -3.619 0.358 8.331 1.00 97.62 262 LEU A CA 1
ATOM 2041 C C . LEU A 1 262 ? -2.199 0.854 8.072 1.00 97.62 262 LEU A C 1
ATOM 2043 O O . LEU A 1 262 ? -1.268 0.302 8.645 1.00 97.62 262 LEU A O 1
ATOM 2047 N N . LEU A 1 263 ? -2.028 1.875 7.229 1.00 97.31 263 LEU A N 1
ATOM 2048 C CA . LEU A 1 263 ? -0.705 2.422 6.930 1.00 97.31 263 LEU A CA 1
ATOM 2049 C C . LEU A 1 263 ? -0.068 3.066 8.155 1.00 97.31 263 LEU A C 1
ATOM 2051 O O . LEU A 1 263 ? 1.096 2.807 8.439 1.00 97.31 263 LEU A O 1
ATOM 2055 N N . GLU A 1 264 ? -0.837 3.868 8.889 1.00 98.25 264 GLU A N 1
ATOM 2056 C CA . GLU A 1 264 ? -0.342 4.534 10.090 1.00 98.25 264 GLU A CA 1
ATOM 2057 C C . GLU A 1 264 ? 0.043 3.524 11.170 1.00 98.25 264 GLU A C 1
ATOM 2059 O O . GLU A 1 264 ? 1.108 3.627 11.767 1.00 98.25 264 GLU A O 1
ATOM 2064 N N . LEU A 1 265 ? -0.771 2.485 11.375 1.00 98.44 265 LEU A N 1
ATOM 2065 C CA . LEU A 1 265 ? -0.429 1.431 12.327 1.00 98.44 265 LEU A CA 1
ATOM 2066 C C . LEU A 1 265 ? 0.733 0.563 11.850 1.00 98.44 265 LEU A C 1
ATOM 2068 O O . LEU A 1 265 ? 1.520 0.090 12.666 1.00 98.44 265 LEU A O 1
ATOM 2072 N N . HIS A 1 266 ? 0.869 0.372 10.538 1.00 97.69 266 HIS A N 1
ATOM 2073 C CA . HIS A 1 266 ? 2.012 -0.327 9.976 1.00 97.69 266 HIS A CA 1
ATOM 2074 C C . HIS A 1 266 ? 3.320 0.447 10.200 1.00 97.69 266 HIS A C 1
ATOM 2076 O O . HIS A 1 266 ? 4.335 -0.169 10.527 1.00 97.69 266 HIS A O 1
ATOM 2082 N N . ALA A 1 267 ? 3.295 1.776 10.059 1.00 96.94 267 ALA A N 1
ATOM 2083 C CA . ALA A 1 267 ? 4.418 2.654 10.387 1.00 96.94 267 ALA A CA 1
ATOM 2084 C C . ALA A 1 267 ? 4.719 2.640 11.893 1.00 96.94 267 ALA A C 1
ATOM 2086 O O . ALA A 1 267 ? 5.847 2.355 12.280 1.00 96.94 267 ALA A O 1
ATOM 2087 N N . TYR A 1 268 ? 3.695 2.803 12.733 1.00 98.31 268 TYR A N 1
ATOM 2088 C CA . TYR A 1 268 ? 3.803 2.731 14.191 1.00 98.31 268 TYR A CA 1
ATOM 2089 C C . TYR A 1 268 ? 4.524 1.461 14.682 1.00 98.31 268 TYR A C 1
ATOM 2091 O O . TYR A 1 268 ? 5.443 1.527 15.497 1.00 98.31 268 TYR A O 1
ATOM 2099 N N . VAL A 1 269 ? 4.150 0.285 14.166 1.00 98.06 269 VAL A N 1
ATOM 2100 C CA . VAL A 1 269 ? 4.774 -0.996 14.551 1.00 98.06 269 VAL A CA 1
ATOM 2101 C C . VAL A 1 269 ? 6.252 -1.069 14.139 1.00 98.06 269 VAL A C 1
ATOM 2103 O O . VAL A 1 269 ? 7.055 -1.670 14.858 1.00 98.06 269 VAL A O 1
ATOM 2106 N N . LEU A 1 270 ? 6.637 -0.450 13.017 1.00 95.38 270 LEU A N 1
ATOM 2107 C CA . LEU A 1 270 ? 8.044 -0.326 12.618 1.00 95.38 270 LEU A CA 1
ATOM 2108 C C . LEU A 1 270 ? 8.804 0.635 13.536 1.00 95.38 270 LEU A C 1
ATOM 2110 O O . LEU A 1 270 ? 9.885 0.287 14.007 1.00 95.38 270 LEU A O 1
ATOM 2114 N N . GLU A 1 271 ? 8.235 1.809 13.809 1.00 96.56 271 GLU A N 1
ATOM 2115 C CA . GLU A 1 271 ? 8.835 2.855 14.648 1.00 96.56 271 GLU A CA 1
ATOM 2116 C C . GLU A 1 271 ? 9.103 2.366 16.075 1.00 96.56 271 GLU A C 1
ATOM 2118 O O . GLU A 1 271 ? 10.166 2.634 16.634 1.00 96.56 271 GLU A O 1
ATOM 2123 N N . MET A 1 272 ? 8.185 1.575 16.638 1.00 96.88 272 MET A N 1
ATOM 2124 C CA . MET A 1 272 ? 8.336 1.001 17.977 1.00 96.88 272 MET A CA 1
ATOM 2125 C C . MET A 1 272 ? 9.208 -0.263 18.028 1.00 96.88 272 MET A C 1
ATOM 2127 O O . MET A 1 272 ? 9.419 -0.817 19.106 1.00 96.88 272 MET A O 1
ATOM 2131 N N . GLY A 1 273 ? 9.708 -0.756 16.890 1.00 95.75 273 GLY A N 1
ATOM 2132 C CA . GLY A 1 273 ? 10.501 -1.991 16.825 1.00 95.75 273 GLY A CA 1
ATOM 2133 C C . GLY A 1 273 ? 9.695 -3.279 17.048 1.00 95.75 273 GLY A C 1
ATOM 2134 O O . GLY A 1 273 ? 10.269 -4.369 17.158 1.00 95.75 273 GLY A O 1
ATOM 2135 N N . PHE A 1 274 ? 8.364 -3.184 17.065 1.00 96.75 274 PHE A N 1
ATOM 2136 C CA . PHE A 1 274 ? 7.456 -4.308 17.301 1.00 96.75 274 PHE A CA 1
ATOM 2137 C C . PHE A 1 274 ? 7.421 -5.299 16.135 1.00 96.75 274 PHE A C 1
ATOM 2139 O O . PHE A 1 274 ? 7.070 -6.456 16.333 1.00 96.75 274 PHE A O 1
ATOM 2146 N N . ALA A 1 275 ? 7.860 -4.899 14.938 1.00 95.00 275 ALA A N 1
ATOM 2147 C CA . ALA A 1 275 ? 7.967 -5.784 13.773 1.00 95.00 275 ALA A CA 1
ATOM 2148 C C . ALA A 1 275 ? 8.796 -7.067 14.021 1.00 95.00 275 ALA A C 1
ATOM 2150 O O . ALA A 1 275 ? 8.620 -8.059 13.316 1.00 95.00 275 ALA A O 1
ATOM 2151 N N . SER A 1 276 ? 9.686 -7.064 15.022 1.00 93.69 276 SER A N 1
ATOM 2152 C CA . SER A 1 276 ? 10.497 -8.230 15.407 1.00 93.69 276 SER A CA 1
ATOM 2153 C C . SER A 1 276 ? 9.775 -9.236 16.322 1.00 93.69 276 SER A C 1
ATOM 2155 O O . SER A 1 276 ? 10.213 -10.391 16.429 1.00 93.69 276 SER A O 1
ATOM 2157 N N . GLU A 1 277 ? 8.668 -8.825 16.948 1.00 95.62 277 GLU A N 1
ATOM 2158 C CA . GLU A 1 277 ? 7.857 -9.652 17.843 1.00 95.62 277 GLU A CA 1
ATOM 2159 C C . GLU A 1 277 ? 7.088 -10.727 17.061 1.00 95.62 277 GLU A C 1
ATOM 2161 O O . GLU A 1 277 ? 6.615 -10.494 15.947 1.00 95.62 277 GLU A O 1
ATOM 2166 N N . ASP A 1 278 ? 6.917 -11.910 17.660 1.00 94.81 278 ASP A N 1
ATOM 2167 C CA . ASP A 1 278 ? 6.334 -13.081 16.986 1.00 94.81 278 ASP A CA 1
ATOM 2168 C C . ASP A 1 278 ? 4.941 -12.820 16.399 1.00 94.81 278 ASP A C 1
ATOM 2170 O O . ASP A 1 278 ? 4.632 -13.306 15.309 1.00 94.81 278 ASP A O 1
ATOM 2174 N N . VAL A 1 279 ? 4.122 -12.014 17.084 1.00 96.00 279 VAL A N 1
ATOM 2175 C CA . VAL A 1 279 ? 2.776 -11.651 16.620 1.00 96.00 279 VAL A CA 1
ATOM 2176 C C . VAL A 1 279 ? 2.815 -10.819 15.333 1.00 96.00 279 VAL A C 1
ATOM 2178 O O . VAL A 1 279 ? 1.928 -10.957 14.493 1.00 96.00 279 VAL A O 1
ATOM 2181 N N . PHE A 1 280 ? 3.864 -10.009 15.132 1.00 96.44 280 PHE A N 1
ATOM 2182 C CA . PHE A 1 280 ? 3.963 -9.109 13.985 1.00 96.44 280 PHE A CA 1
ATOM 2183 C C . PHE A 1 280 ? 4.783 -9.656 12.813 1.00 96.44 280 PHE A C 1
ATOM 2185 O O . PHE A 1 280 ? 4.588 -9.205 11.684 1.00 96.44 280 PHE A O 1
ATOM 2192 N N . ARG A 1 281 ? 5.635 -10.668 13.020 1.00 92.44 281 ARG A N 1
ATOM 2193 C CA . ARG A 1 281 ? 6.453 -11.282 11.950 1.00 92.44 281 ARG A CA 1
ATOM 2194 C C . ARG A 1 281 ? 5.694 -11.617 10.655 1.00 92.44 281 ARG A C 1
ATOM 2196 O O . ARG A 1 281 ? 6.251 -11.370 9.587 1.00 92.44 281 ARG A O 1
ATOM 2203 N N . PRO A 1 282 ? 4.442 -12.126 10.679 1.00 92.56 282 PRO A N 1
ATOM 2204 C CA . PRO A 1 282 ? 3.696 -12.402 9.447 1.00 92.56 282 PRO A CA 1
ATOM 2205 C C . PRO A 1 282 ? 3.398 -11.164 8.582 1.00 92.56 282 PRO A C 1
ATOM 2207 O O . PRO A 1 282 ? 3.075 -11.315 7.405 1.00 92.56 282 PRO A O 1
ATOM 2210 N N . TYR A 1 283 ? 3.463 -9.959 9.154 1.00 94.12 283 TYR A N 1
ATOM 2211 C CA . TYR A 1 283 ? 3.215 -8.688 8.464 1.00 94.12 283 TYR A CA 1
ATOM 2212 C C . TYR A 1 283 ? 4.503 -8.027 7.956 1.00 94.12 283 TYR A C 1
ATOM 2214 O O . TYR A 1 283 ? 4.442 -7.225 7.029 1.00 94.12 283 TYR A O 1
ATOM 2222 N N . TYR A 1 284 ? 5.655 -8.395 8.526 1.00 91.38 284 TYR A N 1
ATOM 2223 C CA . TYR A 1 284 ? 6.969 -7.816 8.232 1.00 91.38 284 TYR A CA 1
ATOM 2224 C C . TYR A 1 284 ? 7.979 -8.915 7.894 1.00 91.38 284 TYR A C 1
ATOM 2226 O O . TYR A 1 284 ? 8.865 -9.218 8.699 1.00 91.38 284 TYR A O 1
ATOM 2234 N N . PRO A 1 285 ? 7.860 -9.553 6.720 1.00 80.44 285 PRO A N 1
ATOM 2235 C CA . PRO A 1 285 ? 8.831 -10.554 6.319 1.00 80.44 285 PRO A CA 1
ATOM 2236 C C . PRO A 1 285 ? 10.226 -9.924 6.183 1.00 80.44 285 PRO A C 1
ATOM 2238 O O . PRO A 1 285 ? 10.340 -8.747 5.818 1.00 80.44 285 PRO A O 1
ATOM 2241 N N . PRO A 1 286 ? 11.290 -10.690 6.475 1.00 69.38 286 PRO A N 1
ATOM 2242 C CA . PRO A 1 286 ? 12.658 -10.210 6.329 1.00 69.38 286 PRO A CA 1
ATOM 2243 C C . PRO A 1 286 ? 12.911 -9.739 4.890 1.00 69.38 286 PRO A C 1
ATOM 2245 O O . PRO A 1 286 ? 12.471 -10.380 3.933 1.00 69.38 286 PRO A O 1
ATOM 2248 N N . ARG A 1 287 ? 13.579 -8.586 4.770 1.00 57.56 287 ARG A N 1
ATOM 2249 C CA . ARG A 1 287 ? 13.938 -7.953 3.493 1.00 57.56 287 ARG A CA 1
ATOM 2250 C C . ARG A 1 287 ? 15.081 -8.674 2.791 1.00 57.56 287 ARG A C 1
ATOM 2252 O O . ARG A 1 287 ? 15.996 -9.145 3.502 1.00 57.56 287 ARG A O 1
#

Secondary structure (DSSP, 8-state):
-HHHHHHHHHHHHHHHTTEE-S--SGGGEEE-TTS-EEE--GGG-EEPPTT-SEEPPP--S-TTTS-HHHHHTPPEETHHHHHHHHHHHHHHHHTS--TT-STTTHHHHHHTT----GGGTT-HHHHHHHHHHT-SSGGGSPPHHHHTTSGGG--HHHHHHHHHHHHHHTTTS-TTSHHHHHHHHTHHHHSSS-GGGGS-HHHHHHHHTT----TT-HHHHHHHHHHHHHTGGGS-HHHHHHH-STTHHHHHHHHHH-TTHHHHHHHHHHHTTGGGSTTTGGGS---

Sequence (287 aa):
RRLVEDVAGGVAFLHALGIVHRDIKPANILLTAQGRGKISDMGLCKRLAADQSSFDTASAGTAGWRAPELLLGERCSRCVDVFALGCVCHYALTGGGHVFGPRVLRDANIVTARPDASALAHLPEAQSFVLELVQRQPHLRPTAAAALHHVMFWSEEQGLRFLIDCSDRVEKDEVTSIHVTAMEQHAAAVFSGRWDRGVDAGFIGTLVERRKYNYASLRDLLRAIRNKKNHYRELPPEVQALVGPVPTGYMRYFRQRFPRLLLELHAYVLEMGFASEDVFRPYYPPR

Foldseek 3Di:
DQQLLLLLVQLLVCVVQQKAQQAQDPVQWDQDPVRHTDGHDSVPMDRDDPPDQWDFADQDYDQLQFALCNVVRHIGGSLRVLQSSLQRLLCVVLVGAGQQGDRVCRNVSRNVVPGHSVSCVLQVQSSVLSNQSSDNDSVSHDRSVQSCLGPSNDALQRLLLLLLLLLVVCVPPDCPDPLQVLQLVCLVLQDPQFLVVLDDPLLVVVVVPPDDADRRGPSSVSVSLNVCVVCVVVRDPVVCVQCDDPPHSVSVSSCNSGVCSSVSSVVSCVVVVVCPPPSNVSSRPDD